Protein AF-A0AAW2BQ42-F1 (afdb_monomer)

pLDDT: mean 74.73, std 16.91, range [35.5, 98.12]

Mean predicted aligned error: 21.86 Å

Organism: NCBI:txid425828

Nearest PDB structures (foldseek):
  8a22-assembly1_AE  TM=7.516E-01  e=2.660E-02  Polytomella magna

InterPro domains:
  IPR039145 Large ribosomal subunit protein mL40, metazoa/plants [PTHR13359] (42-230)

Sequence (242 aa):
MRRVEDPNAQRDREQERQREILTMATLKRTPTESHQQLYHQIERYEDGERQSIRHAGRLRKGFERQDRLEQLCLNAPTPIRYLNPRERAREAQREKLGPISKERQRELDILKKQNSKKASKKDKEVFQEIIGTPGLDLISLGIVDADLVPKYELTAEDGKQLAKEYSRVLMRRHRARQAAESTLLRLKKEAIEALPEELRAAALVPDLTPFPANRFMATLTPPIEGYIDKVRLSLQIKTKFG

Radius of gyration: 39.27 Å; Cα contacts (8 Å, |Δi|>4): 25; chains: 1; bounding box: 89×61×122 Å

Foldseek 3Di:
DDDDPDPVVVVVVVVVVVVVVVVVVVVVPDDDPVVVVVVVVVVVVVVVVVVVVVVDDDDDDPPCPPVVVVVCVVLPDDDDDDDDVVRVVVLVVVVVVPDHDSVRVVVVVVVVVVVVVVVVVVVCPVPDDDPDDPQPDCCSVVNDPPVPPDDDDDPPVNVVVVVVVVVVVVVVVVVVVVVVVVVVVVVLVVVLVPDDPVVSVVVVDDDPDDDDPPDDDDDPDDDDPCPVVVVVVVVVVVVVPD

Solvent-accessible surface area (backbone atoms only — not comparable to full-atom values): 15106 Å² total; per-residue (Å²): 134,82,84,80,75,61,77,61,65,56,51,54,55,51,50,51,51,52,49,53,54,52,53,58,57,51,74,77,63,67,72,54,73,70,53,53,52,51,52,58,52,52,52,56,54,52,54,55,56,58,55,66,57,71,78,66,74,82,90,73,73,91,65,65,60,64,59,47,48,52,51,49,63,78,63,48,81,72,78,88,71,89,69,54,74,70,54,49,52,51,49,52,53,39,43,72,73,62,68,70,52,76,67,57,53,51,53,52,52,50,50,53,55,50,50,54,52,52,58,67,45,63,82,43,68,83,57,70,86,67,92,68,68,90,72,74,42,58,51,71,66,69,77,38,66,75,88,75,55,83,84,74,88,70,54,76,63,58,54,52,51,53,52,53,49,51,50,51,53,51,52,51,53,50,51,53,48,52,52,52,52,52,50,51,53,51,52,52,50,55,56,46,66,72,42,60,71,77,57,32,62,58,70,70,54,79,84,79,75,74,81,65,89,83,69,75,76,92,62,100,59,81,85,64,87,67,48,68,57,54,53,51,52,54,53,55,48,54,73,73,76,110

Secondary structure (DSSP, 8-state):
------HHHHHHHHHHHHHHHHHHHHHTS---HHHHHHHHHHHHHHHHHHHHHTTS-----TTTTHHHHHHHHHTSPPP-----HHHHHHHHHHHHTS---HHHHHHHHHHHHHHHHHHHHHTTTTS---SSSTT-STTTTTSS-GGGS------HHHHHHHHHHHHHHHHHHHHHHHHHHHHHHHHHHHHHHTS-HHHHHHHTSPP-PPPPTT-PPPPSSPPPTTHHHHHHHHHHHHHH--

Structure (mmCIF, N/CA/C/O backbone):
data_AF-A0AAW2BQ42-F1
#
_entry.id   AF-A0AAW2BQ42-F1
#
loop_
_atom_site.group_PDB
_atom_site.id
_atom_site.type_symbol
_atom_site.label_atom_id
_atom_site.label_alt_id
_atom_site.label_comp_id
_atom_site.label_asym_id
_atom_site.label_entity_id
_atom_site.label_seq_id
_atom_site.pdbx_PDB_ins_code
_atom_site.Cartn_x
_atom_site.Cartn_y
_atom_site.Cartn_z
_atom_site.occupancy
_atom_site.B_iso_or_equiv
_atom_site.auth_seq_id
_atom_site.auth_comp_id
_atom_site.auth_asym_id
_atom_site.auth_atom_id
_atom_site.pdbx_PDB_model_num
ATOM 1 N N . MET A 1 1 ? -9.854 -37.649 88.702 1.00 40.25 1 MET A N 1
ATOM 2 C CA . MET A 1 1 ? -9.441 -38.702 87.750 1.00 40.25 1 MET A CA 1
ATOM 3 C C . MET A 1 1 ? -9.938 -38.317 86.363 1.00 40.25 1 MET A C 1
ATOM 5 O O . MET A 1 1 ? -11.144 -38.208 86.190 1.00 40.25 1 MET A O 1
ATOM 9 N N . ARG A 1 2 ? -9.044 -38.000 85.416 1.00 47.69 2 ARG A N 1
ATOM 10 C CA . ARG A 1 2 ? -9.434 -37.693 84.027 1.00 47.69 2 ARG A CA 1
ATOM 11 C C . ARG A 1 2 ? -9.614 -39.023 83.292 1.00 47.69 2 ARG A C 1
ATOM 13 O O . ARG A 1 2 ? -8.696 -39.837 83.325 1.00 47.69 2 ARG A O 1
ATOM 20 N N . ARG A 1 3 ? -10.797 -39.263 82.711 1.00 53.38 3 ARG A N 1
ATOM 21 C CA . ARG A 1 3 ? -11.061 -40.452 81.886 1.00 53.38 3 ARG A CA 1
ATOM 22 C C . ARG A 1 3 ? -10.112 -40.411 80.691 1.00 53.38 3 ARG A C 1
ATOM 24 O O . ARG A 1 3 ? -10.164 -39.471 79.905 1.00 53.38 3 ARG A O 1
ATOM 31 N N . VAL A 1 4 ? -9.215 -41.386 80.620 1.00 58.94 4 VAL A N 1
ATOM 32 C CA . VAL A 1 4 ? -8.386 -41.636 79.442 1.00 58.94 4 VAL A CA 1
ATOM 33 C C . VAL A 1 4 ? -9.337 -42.214 78.400 1.00 58.94 4 VAL A C 1
ATOM 35 O O . VAL A 1 4 ? -9.907 -43.276 78.630 1.00 58.94 4 VAL A O 1
ATOM 38 N N . GLU A 1 5 ? -9.615 -41.468 77.333 1.00 63.00 5 GLU A N 1
ATOM 39 C CA . GLU A 1 5 ? -10.430 -41.980 76.231 1.00 63.00 5 GLU A CA 1
ATOM 40 C C . GLU A 1 5 ? -9.640 -43.036 75.455 1.00 63.00 5 GLU A C 1
ATOM 42 O O . GLU A 1 5 ? -8.453 -42.851 75.175 1.00 63.00 5 GLU A O 1
ATOM 47 N N . ASP A 1 6 ? -10.306 -44.143 75.124 1.00 67.00 6 ASP A N 1
ATOM 48 C CA . ASP A 1 6 ? -9.688 -45.271 74.440 1.00 67.00 6 ASP A CA 1
ATOM 49 C C . ASP A 1 6 ? -9.187 -44.859 73.042 1.00 67.00 6 ASP A C 1
ATOM 51 O O . ASP A 1 6 ? -9.975 -44.415 72.198 1.00 67.00 6 ASP A O 1
ATOM 55 N N . PRO A 1 7 ? -7.892 -45.055 72.733 1.00 62.38 7 PRO A N 1
ATOM 56 C CA . PRO A 1 7 ? -7.274 -44.600 71.483 1.00 62.38 7 PRO A CA 1
ATOM 57 C C . PRO A 1 7 ? -7.782 -45.338 70.234 1.00 62.38 7 PRO A C 1
ATOM 59 O O . PRO A 1 7 ? -7.474 -44.935 69.112 1.00 62.38 7 PRO A O 1
ATOM 62 N N . ASN A 1 8 ? -8.551 -46.417 70.406 1.00 68.31 8 ASN A N 1
ATOM 63 C CA . ASN A 1 8 ? -9.191 -47.140 69.307 1.00 68.31 8 ASN A CA 1
ATOM 64 C C . ASN A 1 8 ? -10.508 -46.475 68.874 1.00 68.31 8 ASN A C 1
ATOM 66 O O . ASN A 1 8 ? -10.759 -46.361 67.679 1.00 68.31 8 ASN A O 1
ATOM 70 N N . ALA A 1 9 ? -11.275 -45.901 69.808 1.00 68.44 9 ALA A N 1
ATOM 71 C CA . ALA A 1 9 ? -12.537 -45.225 69.496 1.00 68.44 9 ALA A CA 1
ATOM 72 C C . ALA A 1 9 ? -12.339 -43.943 68.665 1.00 68.44 9 ALA A C 1
ATOM 74 O O . ALA A 1 9 ? -13.222 -43.529 67.913 1.00 68.44 9 ALA A O 1
ATOM 75 N N . GLN A 1 10 ? -11.170 -43.307 68.784 1.00 66.44 10 GLN A N 1
ATOM 76 C CA . GLN A 1 10 ? -10.807 -42.148 67.965 1.00 66.44 10 GLN A CA 1
ATOM 77 C C . GLN A 1 10 ? -10.474 -42.550 66.520 1.00 66.44 10 GLN A C 1
ATOM 79 O O . GLN A 1 10 ? -10.894 -41.862 65.592 1.00 66.44 10 GLN A O 1
ATOM 84 N N . ARG A 1 11 ? -9.816 -43.701 66.315 1.00 67.19 11 ARG A N 1
ATOM 85 C CA . ARG A 1 11 ? -9.505 -44.216 64.971 1.00 67.19 11 ARG A CA 1
ATOM 86 C C . ARG A 1 11 ? -10.753 -44.659 64.223 1.00 67.19 11 ARG A C 1
ATOM 88 O O . ARG A 1 11 ? -10.855 -44.390 63.031 1.00 67.19 11 ARG A O 1
ATOM 95 N N . ASP A 1 12 ? -11.706 -45.276 64.912 1.00 74.31 12 ASP A N 1
ATOM 96 C CA . ASP A 1 12 ? -12.949 -45.735 64.283 1.00 74.31 12 ASP A CA 1
ATOM 97 C C . ASP A 1 12 ? -13.785 -44.546 63.777 1.00 74.31 12 ASP A C 1
ATOM 99 O O . ASP A 1 12 ? -14.246 -44.547 62.635 1.00 74.31 12 ASP A O 1
ATOM 103 N N . ARG A 1 13 ? -13.860 -43.458 64.558 1.00 74.19 13 ARG A N 1
ATOM 104 C CA . ARG A 1 13 ? -14.522 -42.204 64.147 1.00 74.19 13 ARG A CA 1
ATOM 105 C C . ARG A 1 13 ? -13.820 -41.516 62.977 1.00 74.19 13 ARG A C 1
ATOM 107 O O . ARG A 1 13 ? -14.474 -40.911 62.129 1.00 74.19 13 ARG A O 1
ATOM 114 N N . GLU A 1 14 ? -12.492 -41.574 62.925 1.00 74.69 14 GLU A N 1
ATOM 115 C CA . GLU A 1 14 ? -11.729 -41.043 61.793 1.00 74.69 14 GLU A CA 1
ATOM 116 C C . GLU A 1 14 ? -11.924 -41.886 60.529 1.00 74.69 14 GLU A C 1
ATOM 118 O O . GLU A 1 14 ? -12.078 -41.323 59.444 1.00 74.69 14 GLU A O 1
ATOM 123 N N . GLN A 1 15 ? -11.995 -43.213 60.656 1.00 74.88 15 GLN A N 1
ATOM 124 C CA . GLN A 1 15 ? -12.284 -44.105 59.532 1.00 74.88 15 GLN A CA 1
ATOM 125 C C . GLN A 1 15 ? -13.703 -43.909 58.989 1.00 74.88 15 GLN A C 1
ATOM 127 O O . GLN A 1 15 ? -13.891 -43.915 57.773 1.00 74.88 15 GLN A O 1
ATOM 132 N N . GLU A 1 16 ? -14.694 -43.681 59.852 1.00 77.69 16 GLU A N 1
ATOM 133 C CA . GLU A 1 16 ? -16.062 -43.356 59.430 1.00 77.69 16 GLU A CA 1
ATOM 134 C C . GLU A 1 16 ? -16.124 -42.024 58.675 1.00 77.69 16 GLU A C 1
ATOM 136 O O . GLU A 1 16 ? -16.669 -41.974 57.571 1.00 77.69 16 GLU A O 1
ATOM 141 N N . ARG A 1 17 ? -15.457 -40.975 59.178 1.00 76.25 17 ARG A N 1
ATOM 142 C CA . ARG A 1 17 ? -15.356 -39.684 58.472 1.00 76.25 17 ARG A CA 1
ATOM 143 C C . ARG A 1 17 ? -14.668 -39.819 57.117 1.00 76.25 17 ARG A C 1
ATOM 145 O O . ARG A 1 17 ? -15.098 -39.211 56.140 1.00 76.25 17 ARG A O 1
ATOM 152 N N . GLN A 1 18 ? -13.608 -40.622 57.031 1.00 72.12 18 GLN A N 1
ATOM 153 C CA . GLN A 1 18 ? -12.925 -40.874 55.762 1.00 72.12 18 GLN A CA 1
ATOM 154 C C . GLN A 1 18 ? -13.820 -41.628 54.773 1.00 72.12 18 GLN A C 1
ATOM 156 O O . GLN A 1 18 ? -13.817 -41.295 53.588 1.00 72.12 18 GLN A O 1
ATOM 161 N N . ARG A 1 19 ? -14.629 -42.587 55.243 1.00 74.38 19 ARG A N 1
ATOM 162 C CA . ARG A 1 19 ? -15.610 -43.302 54.410 1.00 74.38 19 ARG A CA 1
ATOM 163 C C . ARG A 1 19 ? -16.714 -42.375 53.902 1.00 74.38 19 ARG A C 1
ATOM 165 O O . ARG A 1 19 ? -17.036 -42.446 52.719 1.00 74.38 19 ARG A O 1
ATOM 172 N N . GLU A 1 20 ? -17.225 -41.470 54.735 1.00 73.62 20 GLU A N 1
ATOM 173 C CA . GLU A 1 20 ? -18.223 -40.463 54.335 1.00 73.62 20 GLU A CA 1
ATOM 174 C C . GLU A 1 20 ? -17.683 -39.457 53.307 1.00 73.62 20 GLU A C 1
ATOM 176 O O . GLU A 1 20 ? -18.368 -39.088 52.352 1.00 73.62 20 GLU A O 1
ATOM 181 N N . ILE A 1 21 ? -16.425 -39.033 53.450 1.00 71.38 21 ILE A N 1
ATOM 182 C CA . ILE A 1 21 ? -15.781 -38.141 52.476 1.00 71.38 21 ILE A CA 1
ATOM 183 C C . ILE A 1 21 ? -15.616 -38.850 51.122 1.00 71.38 21 ILE A C 1
ATOM 185 O O . ILE A 1 21 ? -15.813 -38.239 50.068 1.00 71.38 21 ILE A O 1
ATOM 189 N N . LEU A 1 22 ? -15.301 -40.148 51.131 1.00 68.94 22 LEU A N 1
ATOM 190 C CA . LEU A 1 22 ? -15.098 -40.949 49.921 1.00 68.94 22 LEU A CA 1
ATOM 191 C C . LEU A 1 22 ? -16.422 -41.264 49.198 1.00 68.94 22 LEU A C 1
ATOM 193 O O . LEU A 1 22 ? -16.476 -41.232 47.965 1.00 68.94 22 LEU A O 1
ATOM 197 N N . THR A 1 23 ? -17.517 -41.483 49.933 1.00 68.56 23 THR A N 1
ATOM 198 C CA . THR A 1 23 ? -18.864 -41.638 49.353 1.00 68.56 23 THR A CA 1
ATOM 199 C C . THR A 1 23 ? -19.400 -40.319 48.785 1.00 68.56 23 THR A C 1
ATOM 201 O O . THR A 1 23 ? -19.945 -40.293 47.681 1.00 68.56 23 THR A O 1
ATOM 204 N N . MET A 1 24 ? -19.149 -39.185 49.444 1.00 58.62 24 MET A N 1
ATOM 205 C CA . MET A 1 24 ? -19.508 -37.858 48.915 1.00 58.62 24 MET A CA 1
ATOM 206 C C . MET A 1 24 ? -18.690 -37.463 47.672 1.00 58.62 24 MET A C 1
ATOM 208 O O . MET A 1 24 ? -19.190 -36.758 46.791 1.00 58.62 24 MET A O 1
ATOM 212 N N . ALA A 1 25 ? -17.444 -37.933 47.557 1.00 57.00 25 ALA A N 1
ATOM 213 C CA . ALA A 1 25 ? -16.593 -37.699 46.388 1.00 57.00 25 ALA A CA 1
ATOM 214 C C . ALA A 1 25 ? -16.991 -38.542 45.161 1.00 57.00 25 ALA A C 1
ATOM 216 O O . ALA A 1 25 ? -16.753 -38.118 44.028 1.00 57.00 25 ALA A O 1
ATOM 217 N N . THR A 1 26 ? -17.607 -39.709 45.364 1.00 57.44 26 THR A N 1
ATOM 218 C CA . THR A 1 26 ? -18.060 -40.599 44.278 1.00 57.44 26 THR A CA 1
ATOM 219 C C . THR A 1 26 ? -19.428 -40.193 43.726 1.00 57.44 26 THR A C 1
ATOM 221 O O . THR A 1 26 ? -19.618 -40.227 42.510 1.00 57.44 26 THR A O 1
ATOM 224 N N . LEU A 1 27 ? -20.332 -39.670 44.565 1.00 54.56 27 LEU A N 1
ATOM 225 C CA . LEU A 1 27 ? -21.627 -39.117 44.130 1.00 54.56 27 LEU A CA 1
ATOM 226 C C . LEU A 1 27 ? -21.499 -37.859 43.247 1.00 54.56 27 LEU A C 1
ATOM 228 O O . LEU A 1 27 ? -22.380 -37.590 42.438 1.00 54.56 27 LEU A O 1
ATOM 232 N N . LYS A 1 28 ? -20.388 -37.113 43.341 1.00 53.72 28 LYS A N 1
ATOM 233 C CA . LYS A 1 28 ? -20.106 -35.933 42.494 1.00 53.72 28 LYS A CA 1
ATOM 234 C C . LYS A 1 28 ? -19.379 -36.253 41.178 1.00 53.72 28 LYS A C 1
ATOM 236 O O . LYS A 1 28 ? -19.069 -35.331 40.428 1.00 53.72 28 LYS A O 1
ATOM 241 N N . ARG A 1 29 ? -19.051 -37.524 40.911 1.00 51.47 29 ARG A N 1
ATOM 242 C CA . ARG A 1 29 ? -18.180 -37.934 39.789 1.00 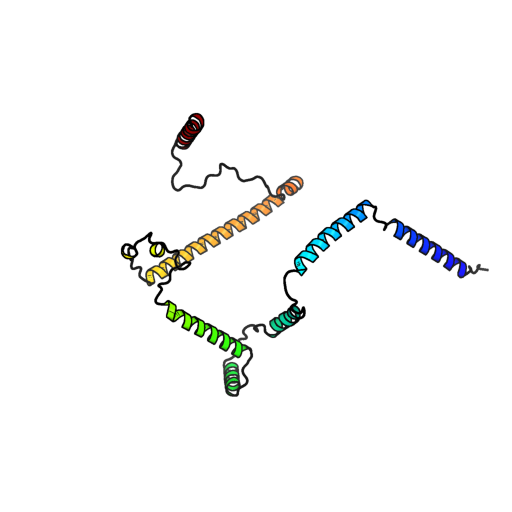51.47 29 ARG A CA 1
ATOM 243 C C . ARG A 1 29 ? -18.789 -38.965 38.843 1.00 51.47 29 ARG A C 1
ATOM 245 O O . ARG A 1 29 ? -18.079 -39.431 37.959 1.00 51.47 29 ARG A O 1
ATOM 252 N N . THR A 1 30 ? -20.061 -39.322 38.987 1.00 50.56 30 THR A N 1
ATOM 253 C CA . THR A 1 30 ? -20.727 -40.147 37.973 1.00 50.56 30 THR A CA 1
ATOM 254 C C . THR A 1 30 ? -21.281 -39.229 36.877 1.00 50.56 30 THR A C 1
ATOM 256 O O . THR A 1 30 ? -22.175 -38.426 37.142 1.00 50.56 30 THR A O 1
ATOM 259 N N . PRO A 1 31 ? -20.727 -39.256 35.651 1.00 53.84 31 PRO A N 1
ATOM 260 C CA . PRO A 1 31 ? -21.322 -38.529 34.541 1.00 53.84 31 PRO A CA 1
ATOM 261 C C . PRO A 1 31 ? -22.690 -39.146 34.243 1.00 53.84 31 PRO A C 1
ATOM 263 O O . PRO A 1 31 ? -22.802 -40.363 34.093 1.00 53.84 31 PRO A O 1
ATOM 266 N N . THR A 1 32 ? -23.720 -38.305 34.166 1.00 61.94 32 THR A N 1
ATOM 267 C CA . THR A 1 32 ? -25.046 -38.689 33.674 1.00 61.94 32 THR A CA 1
ATOM 268 C C . THR A 1 32 ? -24.921 -39.325 32.286 1.00 61.94 32 THR A C 1
ATOM 270 O O . THR A 1 32 ? -24.007 -39.001 31.525 1.00 61.94 32 THR A O 1
ATOM 273 N N . GLU A 1 33 ? -25.828 -40.239 31.938 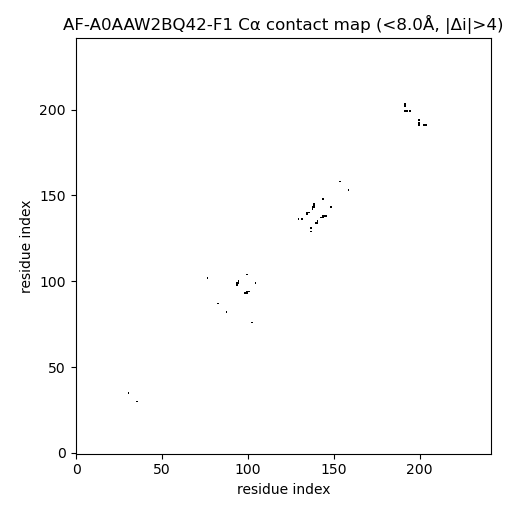1.00 53.72 33 GLU A N 1
ATOM 274 C CA . GLU A 1 33 ? -25.778 -41.027 30.691 1.00 53.72 33 GLU A CA 1
ATOM 275 C C . GLU A 1 33 ? -25.629 -40.154 29.426 1.00 53.72 33 GLU A C 1
ATOM 277 O O . GLU A 1 33 ? -24.984 -40.559 28.459 1.00 53.72 33 GLU A O 1
ATOM 282 N N . SER A 1 34 ? -26.115 -38.908 29.459 1.00 55.53 34 SER A N 1
ATOM 283 C CA . SER A 1 34 ? -25.940 -37.915 28.390 1.00 55.53 34 SER A CA 1
ATOM 284 C C . SER A 1 34 ? -24.492 -37.432 28.211 1.00 55.53 34 SER A C 1
ATOM 286 O O . SER A 1 34 ? -24.053 -37.202 27.084 1.00 55.53 34 SER A O 1
ATOM 288 N N . HIS A 1 35 ? -23.713 -37.323 29.291 1.00 54.41 35 HIS A N 1
ATOM 289 C CA . HIS A 1 35 ? -22.291 -36.982 29.224 1.00 54.41 35 HIS A CA 1
ATOM 290 C C . HIS A 1 35 ? -21.458 -38.143 28.678 1.00 54.41 35 HIS A C 1
ATOM 292 O O . HIS A 1 35 ? -20.553 -37.912 27.880 1.00 54.41 35 HIS A O 1
ATOM 298 N N . GLN A 1 36 ? -21.780 -39.388 29.043 1.00 59.31 36 GLN A N 1
ATOM 299 C CA . GLN A 1 36 ? -21.090 -40.569 28.505 1.00 59.31 36 GLN A CA 1
ATOM 300 C C . GLN A 1 36 ? -21.321 -40.723 26.994 1.00 59.31 36 GLN A C 1
ATOM 302 O O . GLN A 1 36 ? -20.391 -41.041 26.254 1.00 59.31 36 GLN A O 1
ATOM 307 N N . GLN A 1 37 ? -22.532 -40.413 26.518 1.00 60.38 37 GLN A N 1
ATOM 308 C CA . GLN A 1 37 ? -22.853 -40.408 25.088 1.00 60.38 37 GLN A CA 1
ATOM 309 C C . GLN A 1 37 ? -22.072 -39.334 24.315 1.00 60.38 37 GLN A C 1
ATOM 311 O O . GLN A 1 37 ? -21.571 -39.620 23.226 1.00 60.38 37 GLN A O 1
ATOM 316 N N . LEU A 1 38 ? -21.892 -38.138 24.890 1.00 54.75 38 LEU A N 1
ATOM 317 C CA . LEU A 1 38 ? -21.057 -37.088 24.296 1.00 54.75 38 LEU A CA 1
ATOM 318 C C . LEU A 1 38 ? -19.571 -37.475 24.257 1.00 54.75 38 LEU A C 1
ATOM 320 O O . LEU A 1 38 ? -18.931 -37.264 23.229 1.00 54.75 38 LEU A O 1
ATOM 324 N N . TYR A 1 39 ? -19.034 -38.105 25.308 1.00 56.97 39 TYR A N 1
ATOM 325 C CA . TYR A 1 39 ? -17.648 -38.599 25.309 1.00 56.97 39 TYR A CA 1
ATOM 326 C C . TYR A 1 39 ? -17.414 -39.664 24.229 1.00 56.97 39 TYR A C 1
ATOM 328 O O . TYR A 1 39 ? -16.464 -39.551 23.458 1.00 56.97 39 TYR A O 1
ATOM 336 N N . HIS A 1 40 ? -18.327 -40.625 24.074 1.00 57.78 40 HIS A N 1
ATOM 337 C CA . HIS A 1 40 ? -18.227 -41.631 23.011 1.00 57.78 40 HIS A CA 1
ATOM 338 C C . HIS A 1 40 ? -18.450 -41.072 21.601 1.00 57.78 40 HIS A C 1
ATOM 340 O O . HIS A 1 40 ? -18.021 -41.665 20.609 1.00 57.78 40 HIS A O 1
ATOM 346 N N . GLN A 1 41 ? -19.156 -39.950 21.467 1.00 57.06 41 GLN A N 1
ATOM 347 C CA . GLN A 1 41 ? -19.298 -39.278 20.182 1.00 57.06 41 GLN A CA 1
ATOM 348 C C . GLN A 1 41 ? -18.016 -38.519 19.822 1.00 57.06 41 GLN A C 1
ATOM 350 O O . GLN A 1 41 ? -17.574 -38.623 18.684 1.00 57.06 41 GLN A O 1
ATOM 355 N N . ILE A 1 42 ? -17.372 -37.862 20.791 1.00 56.41 42 ILE A N 1
ATOM 356 C CA . ILE A 1 42 ? -16.087 -37.167 20.612 1.00 56.41 42 ILE A CA 1
ATOM 357 C C . ILE A 1 42 ? -14.953 -38.155 20.284 1.00 56.41 42 ILE A C 1
ATOM 359 O O . ILE A 1 42 ? -14.213 -37.924 19.330 1.00 56.41 42 ILE A O 1
ATOM 363 N N . GLU A 1 43 ? -14.865 -39.295 20.977 1.00 55.88 43 GLU A N 1
ATOM 364 C CA . GLU A 1 43 ? -13.852 -40.330 20.689 1.00 55.88 43 GLU A CA 1
ATOM 365 C C . GLU A 1 43 ? -13.970 -40.891 19.263 1.00 55.88 43 GLU A C 1
ATOM 367 O O . GLU A 1 43 ? -12.968 -41.067 18.571 1.00 55.88 43 GLU A O 1
ATOM 372 N N . ARG A 1 44 ? -15.201 -41.093 18.770 1.00 54.28 44 ARG A N 1
ATOM 373 C CA . ARG A 1 44 ? -15.438 -41.583 17.402 1.00 54.28 44 ARG A CA 1
ATOM 374 C C . ARG A 1 44 ? -15.033 -40.581 16.317 1.00 54.28 44 ARG A C 1
ATOM 376 O O . ARG A 1 44 ? -14.629 -41.011 15.238 1.00 54.28 44 ARG A O 1
ATOM 383 N N . TYR A 1 45 ? -15.114 -39.276 16.587 1.00 50.94 45 TYR A N 1
ATOM 384 C CA . TYR A 1 45 ? -14.614 -38.248 15.667 1.00 50.94 45 TYR A CA 1
ATOM 385 C C . TYR A 1 45 ? -13.078 -38.167 15.683 1.00 50.94 45 TYR A C 1
ATOM 387 O O . TYR A 1 45 ? -12.470 -38.080 14.615 1.00 50.94 45 TYR A O 1
ATOM 395 N N . GLU A 1 46 ? -12.435 -38.288 16.850 1.00 51.00 46 GLU A N 1
ATOM 396 C CA . GLU A 1 46 ? -10.966 -38.269 16.939 1.00 51.00 46 GLU A CA 1
ATOM 397 C C . GLU A 1 46 ? -10.301 -39.504 16.312 1.00 51.00 46 GLU A C 1
ATOM 399 O O . GLU A 1 46 ? -9.246 -39.390 15.681 1.00 51.00 46 GLU A O 1
ATOM 404 N N . ASP A 1 47 ? -10.903 -40.689 16.433 1.00 49.66 47 ASP A N 1
ATOM 405 C CA . ASP A 1 47 ? -10.343 -41.908 15.840 1.00 49.66 47 ASP A CA 1
ATOM 406 C C . ASP A 1 47 ? -10.454 -41.931 14.306 1.00 49.66 47 ASP A C 1
ATOM 408 O O . ASP A 1 47 ? -9.561 -42.458 13.633 1.00 49.66 47 ASP A O 1
ATOM 412 N N . GLY A 1 48 ? -11.481 -41.289 13.738 1.00 48.06 48 GLY A N 1
ATOM 413 C CA . GLY A 1 48 ? -11.620 -41.093 12.291 1.00 48.06 48 GLY A CA 1
ATOM 414 C C . GLY A 1 48 ? -10.540 -40.176 11.704 1.00 48.06 48 GLY A C 1
ATOM 415 O O . GLY A 1 48 ? -9.967 -40.475 10.652 1.00 48.06 48 GLY A O 1
ATOM 416 N N . GLU A 1 49 ? -10.177 -39.104 12.415 1.00 43.69 49 GLU A N 1
ATOM 417 C CA . GLU A 1 49 ? -9.065 -38.224 12.027 1.00 43.69 49 GLU A CA 1
ATOM 418 C C . GLU A 1 49 ? -7.697 -38.899 12.218 1.00 43.69 49 GLU A C 1
ATOM 420 O O . GLU A 1 49 ? -6.799 -38.765 11.384 1.00 43.69 49 GLU A O 1
ATOM 425 N N . ARG A 1 50 ? -7.530 -39.711 13.269 1.00 43.47 50 ARG A N 1
ATOM 426 C CA . ARG A 1 50 ? -6.279 -40.449 13.513 1.00 43.47 50 ARG A CA 1
ATOM 427 C C . ARG A 1 50 ? -6.025 -41.565 12.503 1.00 43.47 50 ARG A C 1
ATOM 429 O O . ARG A 1 50 ? -4.865 -41.942 12.329 1.00 43.47 50 ARG A O 1
ATOM 436 N N . GLN A 1 51 ? -7.054 -42.123 11.866 1.00 46.31 51 GLN A N 1
ATOM 437 C CA . GLN A 1 51 ? -6.896 -43.161 10.841 1.00 46.31 51 GLN A CA 1
ATOM 438 C C . GLN A 1 51 ? -6.587 -42.578 9.453 1.00 46.31 51 GLN A C 1
ATOM 440 O O . GLN A 1 51 ? -5.780 -43.158 8.726 1.00 46.31 51 GLN A O 1
ATOM 445 N N . SER A 1 52 ? -7.114 -41.396 9.114 1.00 42.03 52 SER A N 1
ATOM 446 C CA . SER A 1 52 ? -6.818 -40.732 7.832 1.00 42.03 52 SER A CA 1
ATOM 447 C C . SER A 1 52 ? -5.369 -40.225 7.740 1.00 42.03 52 SER A C 1
ATOM 449 O O . SER A 1 52 ? -4.764 -40.262 6.669 1.00 42.03 52 SER A O 1
ATOM 451 N N . ILE A 1 53 ? -4.758 -39.857 8.873 1.00 44.56 53 ILE A N 1
ATOM 452 C CA . ILE A 1 53 ? -3.365 -39.379 8.939 1.00 44.56 53 ILE A CA 1
ATOM 453 C C . ILE A 1 53 ? -2.343 -40.529 8.812 1.00 44.56 53 ILE A C 1
ATOM 455 O O . ILE A 1 53 ? -1.231 -40.322 8.327 1.00 44.56 53 ILE A O 1
ATOM 459 N N . ARG A 1 54 ? -2.695 -41.770 9.185 1.00 41.66 54 ARG A N 1
ATOM 460 C CA . ARG A 1 54 ? -1.751 -42.912 9.180 1.00 41.66 54 ARG A CA 1
ATOM 461 C C . ARG A 1 54 ? -1.424 -43.461 7.788 1.00 41.66 54 ARG A C 1
ATOM 463 O O . ARG A 1 54 ? -0.437 -44.180 7.651 1.00 41.66 54 ARG A O 1
ATOM 470 N N . HIS A 1 55 ? -2.192 -43.108 6.758 1.00 37.28 55 HIS A N 1
ATOM 471 C CA . HIS A 1 55 ? -1.953 -43.574 5.386 1.00 37.28 55 HIS A CA 1
ATOM 472 C C . HIS A 1 55 ? -1.040 -42.661 4.551 1.00 37.28 55 HIS A C 1
ATOM 474 O O . HIS A 1 55 ? -0.698 -43.013 3.422 1.00 37.28 55 HIS A O 1
ATOM 480 N N . ALA A 1 56 ? -0.564 -41.541 5.105 1.00 41.22 56 ALA A N 1
ATOM 481 C CA . ALA A 1 56 ? 0.342 -40.624 4.421 1.00 41.22 56 ALA A CA 1
ATOM 482 C C . ALA A 1 56 ? 1.701 -40.531 5.134 1.00 41.22 56 ALA A C 1
ATOM 484 O O . ALA A 1 56 ? 1.910 -39.713 6.024 1.00 41.22 56 ALA A O 1
ATOM 485 N N . GLY A 1 57 ? 2.667 -41.331 4.675 1.00 35.50 57 GLY A N 1
ATOM 486 C CA . GLY A 1 57 ? 4.086 -41.027 4.872 1.00 35.50 57 GLY A CA 1
ATOM 487 C C . GLY A 1 57 ? 4.822 -41.890 5.896 1.00 35.50 57 GLY A C 1
ATOM 488 O O . GLY A 1 57 ? 4.856 -41.609 7.087 1.00 35.50 57 GLY A O 1
ATOM 489 N N . ARG A 1 58 ? 5.504 -42.908 5.364 1.00 38.59 58 ARG A N 1
ATOM 490 C CA . ARG A 1 58 ? 6.836 -43.406 5.759 1.00 38.59 58 ARG A CA 1
ATOM 491 C C . ARG A 1 58 ? 7.454 -42.702 6.987 1.00 38.59 58 ARG A C 1
ATOM 493 O O . ARG A 1 58 ? 7.865 -41.546 6.899 1.00 38.59 58 ARG A O 1
ATOM 500 N N . LEU A 1 59 ? 7.602 -43.446 8.086 1.00 40.06 59 LEU A N 1
ATOM 501 C CA . LEU A 1 59 ? 8.328 -43.045 9.293 1.00 40.06 59 LEU A CA 1
ATOM 502 C C . LEU A 1 59 ? 9.674 -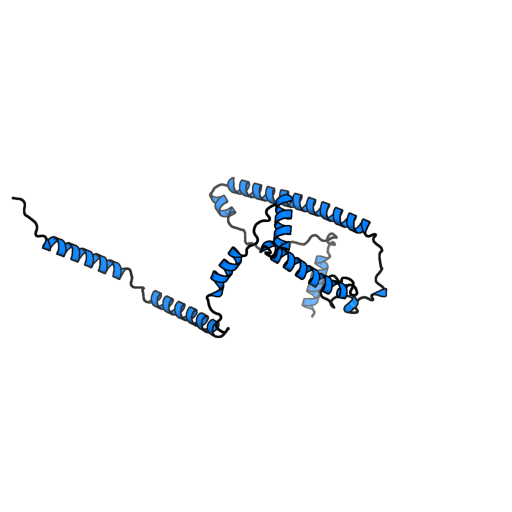42.371 8.951 1.00 40.06 59 LEU A C 1
ATOM 504 O O . LEU A 1 59 ? 10.600 -43.028 8.471 1.00 40.06 59 LEU A O 1
ATOM 508 N N . ARG A 1 60 ? 9.814 -41.079 9.271 1.00 45.19 60 ARG A N 1
ATOM 509 C CA . ARG A 1 60 ? 11.111 -40.465 9.590 1.00 45.19 60 ARG A CA 1
ATOM 510 C C . ARG A 1 60 ? 11.177 -40.254 11.100 1.00 45.19 60 ARG A C 1
ATOM 512 O O . ARG A 1 60 ? 10.221 -39.788 11.712 1.00 45.19 60 ARG A O 1
ATOM 519 N N . LYS A 1 61 ? 12.290 -40.691 11.687 1.00 45.56 61 LYS A N 1
ATOM 520 C CA . LYS A 1 61 ? 12.562 -40.756 13.127 1.00 45.56 61 LYS A CA 1
ATOM 521 C C . LYS A 1 61 ? 12.279 -39.418 13.826 1.00 45.56 61 LYS A C 1
ATOM 523 O O . LYS A 1 61 ? 12.813 -38.386 13.441 1.00 45.56 61 LYS A O 1
ATOM 528 N N . GLY A 1 62 ? 11.526 -39.462 14.923 1.00 41.66 62 GLY A N 1
ATOM 529 C CA . GLY A 1 62 ? 11.208 -38.321 15.795 1.00 41.66 62 GLY A CA 1
ATOM 530 C C . GLY A 1 62 ? 12.377 -37.739 16.608 1.00 41.66 62 GLY A C 1
ATOM 531 O O . GLY A 1 62 ? 12.121 -37.038 17.577 1.00 41.66 62 GLY A O 1
ATOM 532 N N . PHE A 1 63 ? 13.632 -37.996 16.224 1.00 40.97 63 PHE A N 1
ATOM 533 C CA . PHE A 1 63 ? 14.832 -37.376 16.814 1.00 40.97 63 PHE A CA 1
ATOM 534 C C . PHE A 1 63 ? 15.210 -36.038 16.136 1.00 40.97 63 PHE A C 1
ATOM 536 O O . PHE A 1 63 ? 16.005 -35.266 16.651 1.00 40.97 63 PHE A O 1
ATOM 543 N N . GLU A 1 64 ? 14.616 -35.698 14.986 1.00 57.28 64 GLU A N 1
ATOM 544 C CA . GLU A 1 64 ? 15.125 -34.628 14.109 1.00 57.28 64 GLU A CA 1
ATOM 545 C C . GLU A 1 64 ? 14.699 -33.186 14.468 1.00 57.28 64 GLU A C 1
ATOM 547 O O . GLU A 1 64 ? 15.073 -32.260 13.749 1.00 57.28 64 GLU A O 1
ATOM 552 N N . ARG A 1 65 ? 13.899 -32.937 15.519 1.00 57.03 65 ARG A N 1
ATOM 553 C CA . ARG A 1 65 ? 13.442 -31.563 15.852 1.00 57.03 65 ARG A CA 1
ATOM 554 C C . ARG A 1 65 ? 14.257 -30.887 16.954 1.00 57.03 65 ARG A C 1
ATOM 556 O O . ARG A 1 65 ? 14.649 -29.740 16.753 1.00 57.03 65 ARG A O 1
ATOM 563 N N . GLN A 1 66 ? 14.513 -31.569 18.072 1.00 57.69 66 GLN A N 1
ATOM 564 C CA . GLN A 1 66 ? 15.335 -31.026 19.165 1.00 57.69 66 GLN A CA 1
ATOM 565 C C . GLN A 1 66 ? 16.804 -30.951 18.749 1.00 57.69 66 GLN A C 1
ATOM 567 O O . GLN A 1 66 ? 17.337 -29.848 18.706 1.00 57.69 66 GLN A O 1
ATOM 572 N N . ASP A 1 67 ? 17.386 -32.046 18.250 1.00 70.62 67 ASP A N 1
ATOM 573 C CA . ASP A 1 67 ? 18.767 -32.073 17.743 1.00 70.62 67 ASP A CA 1
ATOM 574 C C . ASP A 1 67 ? 19.012 -31.023 16.648 1.00 70.62 67 ASP A C 1
ATOM 576 O O . ASP A 1 67 ? 20.070 -30.401 16.576 1.00 70.62 67 ASP A O 1
ATOM 580 N N . ARG A 1 68 ? 18.018 -30.779 15.785 1.00 75.12 68 ARG A N 1
ATOM 581 C CA . ARG A 1 68 ? 18.107 -29.764 14.729 1.00 75.12 68 ARG A CA 1
ATOM 582 C C . ARG A 1 68 ? 18.025 -28.350 15.283 1.00 75.12 68 ARG A C 1
ATOM 584 O O . ARG A 1 68 ? 18.749 -27.485 14.801 1.00 75.12 68 ARG A O 1
ATOM 591 N N . LEU A 1 69 ? 17.151 -28.096 16.255 1.00 78.44 69 LEU A N 1
ATOM 592 C CA . LEU A 1 69 ? 17.068 -26.795 16.915 1.00 78.44 69 LEU A CA 1
ATOM 593 C C . LEU A 1 69 ? 18.360 -26.509 17.686 1.00 78.44 69 LEU A C 1
ATOM 595 O O . LEU A 1 69 ? 18.929 -25.435 17.534 1.00 78.44 69 LEU A O 1
ATOM 599 N N . GLU A 1 70 ? 18.877 -27.494 18.413 1.00 79.00 70 GLU A N 1
ATOM 600 C CA . GLU A 1 70 ? 20.156 -27.424 19.118 1.00 79.00 70 GLU A CA 1
ATOM 601 C C . GLU A 1 70 ? 21.313 -27.167 18.151 1.00 79.00 70 GLU A C 1
ATOM 603 O O . GLU A 1 70 ? 22.111 -26.257 18.367 1.00 79.00 70 GLU A O 1
ATOM 608 N N . GLN A 1 71 ? 21.368 -27.876 17.022 1.00 80.44 71 GLN A N 1
ATOM 609 C CA . GLN A 1 71 ? 22.358 -27.621 15.975 1.00 80.44 71 GLN A CA 1
ATOM 610 C C . GLN A 1 71 ? 22.213 -26.231 15.349 1.00 80.44 71 GLN A C 1
ATOM 612 O O . GLN A 1 71 ? 23.227 -25.618 15.018 1.00 80.44 71 GLN A O 1
ATOM 617 N N . LEU A 1 72 ? 20.994 -25.717 15.173 1.00 77.88 72 LEU A N 1
ATOM 618 C CA . LEU A 1 72 ? 20.753 -24.360 14.673 1.00 77.88 72 LEU A CA 1
ATOM 619 C C . LEU A 1 72 ? 21.176 -23.300 15.694 1.00 77.88 72 LEU A C 1
ATOM 621 O O . LEU A 1 72 ? 21.748 -22.291 15.296 1.00 77.88 72 LEU A O 1
ATOM 625 N N . CYS A 1 73 ? 20.957 -23.538 16.987 1.00 76.00 73 CYS A N 1
ATOM 626 C CA . CYS A 1 73 ? 21.397 -22.664 18.071 1.00 76.00 73 CYS A CA 1
ATOM 627 C C . CYS A 1 73 ? 22.928 -22.669 18.213 1.00 76.00 73 CYS A C 1
ATOM 629 O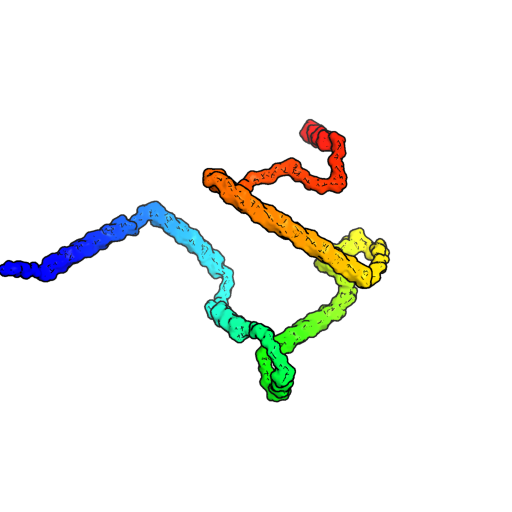 O . CYS A 1 73 ? 23.544 -21.607 18.267 1.00 76.00 73 CYS A O 1
ATOM 631 N N . LEU A 1 74 ? 23.563 -23.846 18.190 1.00 78.62 74 LEU A N 1
ATOM 632 C CA . LEU A 1 74 ? 25.022 -24.004 18.275 1.00 78.62 74 LEU A CA 1
ATOM 633 C C . LEU A 1 74 ? 25.750 -23.490 17.026 1.00 78.62 74 LEU A C 1
ATOM 635 O O . LEU A 1 74 ? 26.903 -23.061 17.103 1.00 78.62 74 LEU A O 1
ATOM 639 N N . ASN A 1 75 ? 25.089 -23.536 15.867 1.00 76.50 75 ASN A N 1
ATOM 640 C CA . ASN A 1 75 ? 25.604 -23.010 14.607 1.00 76.50 75 ASN A CA 1
ATOM 641 C C . ASN A 1 75 ? 24.955 -21.677 14.210 1.00 76.50 75 ASN A C 1
ATOM 643 O O . ASN A 1 75 ? 25.103 -21.261 13.059 1.00 76.50 75 ASN A O 1
ATOM 647 N N . ALA A 1 76 ? 24.294 -20.969 15.124 1.00 77.38 76 ALA A N 1
ATOM 648 C CA . ALA A 1 76 ? 23.782 -19.640 14.826 1.00 77.38 76 ALA A CA 1
ATOM 649 C C . ALA A 1 76 ? 24.953 -18.706 14.451 1.00 77.38 76 ALA A C 1
ATOM 651 O O . ALA A 1 76 ? 26.084 -18.889 14.920 1.00 77.38 76 ALA A O 1
ATOM 652 N N . PRO A 1 77 ? 24.761 -17.745 13.536 1.00 73.19 77 PRO A N 1
ATOM 653 C CA . PRO A 1 77 ? 25.720 -16.665 13.361 1.00 73.19 77 PRO A CA 1
ATOM 654 C C . PRO A 1 77 ? 25.826 -15.886 14.668 1.00 73.19 77 PRO A C 1
ATOM 656 O O . PRO A 1 77 ? 24.840 -15.365 15.182 1.00 73.19 77 PRO A O 1
ATOM 659 N N . THR A 1 78 ? 27.036 -15.835 15.206 1.00 68.56 78 THR A N 1
ATOM 660 C CA . THR A 1 78 ? 27.418 -14.874 16.233 1.00 68.56 78 THR A CA 1
ATOM 661 C C . THR A 1 78 ? 27.189 -13.465 15.678 1.00 68.56 78 THR A C 1
ATOM 663 O O . THR A 1 78 ? 27.436 -13.219 14.491 1.00 68.56 78 THR A O 1
ATOM 666 N N . PRO A 1 79 ? 26.674 -12.528 16.492 1.00 69.81 79 PRO A N 1
ATOM 667 C CA . PRO A 1 79 ? 26.568 -11.138 16.072 1.00 69.81 79 PRO A CA 1
ATOM 668 C C . PRO A 1 79 ? 27.959 -10.645 15.668 1.00 69.81 79 PRO A C 1
ATOM 670 O O . PRO A 1 79 ? 28.931 -10.911 16.374 1.00 69.81 79 PRO A O 1
ATOM 673 N N . ILE A 1 80 ? 28.048 -9.969 14.517 1.00 64.00 80 ILE A N 1
ATOM 674 C CA . ILE A 1 80 ? 29.314 -9.531 13.916 1.00 64.00 80 ILE A CA 1
ATOM 675 C C . ILE A 1 80 ? 30.080 -8.694 14.944 1.00 64.00 80 ILE A C 1
ATOM 677 O O . ILE A 1 80 ? 29.749 -7.533 15.194 1.00 64.00 80 ILE A O 1
ATOM 681 N N . ARG A 1 81 ? 31.103 -9.295 15.557 1.00 66.94 81 ARG A N 1
ATOM 682 C CA . ARG A 1 81 ? 31.993 -8.598 16.480 1.00 66.94 81 ARG A CA 1
ATOM 683 C C . ARG A 1 81 ? 33.000 -7.822 15.647 1.00 66.94 81 ARG A C 1
ATOM 685 O O . ARG A 1 81 ? 33.694 -8.391 14.808 1.00 66.94 81 ARG A O 1
ATOM 692 N N . TYR A 1 82 ? 33.102 -6.519 15.881 1.00 77.44 82 TYR A N 1
ATOM 693 C CA . TYR A 1 82 ? 34.153 -5.719 15.265 1.00 77.44 82 TYR A CA 1
ATOM 694 C C . TYR A 1 82 ? 35.527 -6.192 15.772 1.00 77.44 82 TYR A C 1
ATOM 696 O O . TYR A 1 82 ? 35.826 -6.072 16.959 1.00 77.44 82 TYR A O 1
ATOM 704 N N . LEU A 1 83 ? 36.343 -6.742 14.869 1.00 78.94 83 LEU A N 1
ATOM 705 C CA . LEU A 1 83 ? 37.734 -7.124 15.124 1.00 78.94 83 LEU A CA 1
ATOM 706 C C . LEU A 1 83 ? 38.665 -5.953 14.804 1.00 78.94 83 LEU A C 1
ATOM 708 O O . LEU A 1 83 ? 38.620 -5.384 13.705 1.00 78.94 83 LEU A O 1
ATOM 712 N N . ASN A 1 84 ? 39.552 -5.637 15.744 1.00 87.88 84 ASN A N 1
ATOM 713 C CA . ASN A 1 84 ? 40.586 -4.617 15.568 1.00 87.88 84 ASN A CA 1
ATOM 714 C C . ASN A 1 84 ? 41.589 -5.066 14.472 1.00 87.88 84 ASN A C 1
ATOM 716 O O . ASN A 1 84 ? 41.817 -6.273 14.334 1.00 87.88 84 ASN A O 1
ATOM 720 N N . PRO A 1 85 ? 42.266 -4.176 13.710 1.00 89.50 85 PRO A N 1
ATOM 721 C CA . PRO A 1 85 ? 43.166 -4.596 12.629 1.00 89.50 85 PRO A CA 1
ATOM 722 C C . PRO A 1 85 ? 44.287 -5.556 13.058 1.00 89.50 85 PRO A C 1
ATOM 724 O O . PRO A 1 85 ? 44.670 -6.435 12.290 1.00 89.50 85 PRO A O 1
ATOM 727 N N . ARG A 1 86 ? 44.765 -5.455 14.307 1.00 87.19 86 ARG A N 1
ATOM 728 C CA . ARG A 1 86 ? 45.718 -6.412 14.901 1.00 87.19 86 ARG A CA 1
ATOM 729 C C . ARG A 1 86 ? 45.144 -7.825 15.043 1.00 87.19 86 ARG A C 1
ATOM 731 O O . ARG A 1 86 ? 45.850 -8.797 14.792 1.00 87.19 86 ARG A O 1
ATOM 738 N N . GLU A 1 87 ? 43.883 -7.944 15.446 1.00 82.69 87 GLU A N 1
ATOM 739 C CA . GLU A 1 87 ? 43.201 -9.235 15.599 1.00 82.69 87 GLU A CA 1
ATOM 740 C C . GLU A 1 87 ? 42.901 -9.847 14.231 1.00 82.69 87 GLU A C 1
ATOM 742 O O . GLU A 1 87 ? 43.158 -11.028 14.024 1.00 82.69 87 GLU A O 1
ATOM 747 N N . ARG A 1 88 ? 42.493 -9.020 13.261 1.00 82.44 88 ARG A N 1
ATOM 748 C CA . ARG A 1 88 ? 42.290 -9.435 11.866 1.00 82.44 88 ARG A CA 1
ATOM 749 C C . ARG A 1 88 ? 43.573 -9.984 11.231 1.00 82.44 88 ARG A C 1
ATOM 751 O O . ARG A 1 88 ? 43.534 -10.987 10.528 1.00 82.44 88 ARG A O 1
ATOM 758 N N . ALA A 1 89 ? 44.722 -9.364 11.504 1.00 85.25 89 ALA A N 1
ATOM 759 C CA . ALA A 1 89 ? 46.018 -9.858 11.036 1.00 85.25 89 ALA A CA 1
ATOM 760 C C . ALA A 1 89 ? 46.410 -11.192 11.700 1.00 85.25 89 ALA A C 1
ATOM 762 O O . ALA A 1 89 ? 46.949 -12.077 11.038 1.00 85.25 89 ALA A O 1
ATOM 763 N N . ARG A 1 90 ? 46.104 -11.361 12.992 1.00 83.19 90 ARG A N 1
ATOM 764 C CA . ARG A 1 90 ? 46.334 -12.613 13.727 1.00 83.19 90 ARG A CA 1
ATOM 765 C C . ARG A 1 90 ? 45.437 -13.741 13.213 1.00 83.19 90 ARG A C 1
ATOM 767 O O . ARG A 1 90 ? 45.909 -14.863 13.060 1.00 83.19 90 ARG A O 1
ATOM 774 N N . GLU A 1 91 ? 44.178 -13.446 12.899 1.00 79.81 91 GLU A N 1
ATOM 775 C CA . GLU A 1 91 ? 43.271 -14.398 12.251 1.00 79.81 91 GLU A CA 1
ATOM 776 C C . GLU A 1 91 ? 43.733 -14.754 10.838 1.00 79.81 91 GLU A C 1
ATOM 778 O O . GLU A 1 91 ? 43.758 -15.931 10.506 1.00 79.81 91 GLU A O 1
ATOM 783 N N . ALA A 1 92 ? 44.219 -13.794 10.047 1.00 83.44 92 ALA A N 1
ATOM 784 C CA . ALA A 1 92 ? 44.787 -14.075 8.727 1.00 83.44 92 ALA A CA 1
ATOM 785 C C . ALA A 1 92 ? 46.048 -14.961 8.797 1.00 83.44 92 ALA A C 1
ATOM 787 O O . ALA A 1 92 ? 46.231 -15.858 7.975 1.00 83.44 92 ALA A O 1
ATOM 788 N N . GLN A 1 93 ? 46.914 -14.754 9.795 1.00 82.38 93 GLN A N 1
ATOM 789 C CA . GLN A 1 93 ? 48.061 -15.635 10.053 1.00 82.38 93 GLN A CA 1
ATOM 790 C C . GLN A 1 93 ? 47.613 -17.029 10.503 1.00 82.38 93 GLN A C 1
ATOM 792 O O . GLN A 1 93 ? 48.181 -18.028 10.068 1.00 82.38 93 GLN A O 1
ATOM 797 N N . ARG A 1 94 ? 46.570 -17.107 11.333 1.00 79.75 94 ARG A N 1
ATOM 798 C CA . ARG A 1 94 ? 45.964 -18.369 11.763 1.00 79.75 94 ARG A CA 1
ATOM 799 C C . ARG A 1 94 ? 45.340 -19.126 10.588 1.00 79.75 94 ARG A C 1
ATOM 801 O O . ARG A 1 94 ? 45.573 -20.320 10.464 1.00 79.75 94 ARG A O 1
ATOM 808 N N . GLU A 1 95 ? 44.631 -18.439 9.697 1.00 78.62 95 GLU A N 1
ATOM 809 C CA . GLU A 1 95 ? 44.090 -19.007 8.456 1.00 78.62 95 GLU A CA 1
ATOM 810 C C . GLU A 1 95 ? 45.208 -19.515 7.541 1.00 78.62 95 GLU A C 1
ATOM 812 O O . GLU A 1 95 ? 45.100 -20.606 6.985 1.00 78.62 95 GLU A O 1
ATOM 817 N N . LYS A 1 96 ? 46.319 -18.774 7.446 1.00 83.50 96 LYS A N 1
ATOM 818 C CA . LYS A 1 96 ? 47.512 -19.194 6.697 1.00 83.50 96 LYS A CA 1
ATOM 819 C C . LYS A 1 96 ? 48.151 -20.470 7.265 1.00 83.50 96 LYS A C 1
ATOM 821 O O . LYS A 1 96 ? 48.726 -21.241 6.506 1.00 83.50 96 LYS A O 1
ATOM 826 N N . LEU A 1 97 ? 48.042 -20.697 8.576 1.00 79.94 97 LEU A N 1
ATOM 827 C CA . LEU A 1 97 ? 48.539 -21.894 9.264 1.00 79.94 97 LEU A CA 1
ATOM 828 C C . LEU A 1 97 ? 47.552 -23.079 9.228 1.00 79.94 97 LEU A C 1
ATOM 830 O O . LEU A 1 97 ? 47.869 -24.141 9.759 1.00 79.94 97 LEU A O 1
ATOM 834 N N . GLY A 1 98 ? 46.367 -22.924 8.620 1.00 71.81 98 GLY A N 1
ATOM 835 C CA . GLY A 1 98 ? 45.413 -24.014 8.376 1.00 71.81 98 GLY A CA 1
ATOM 836 C C . GLY A 1 98 ? 44.125 -24.049 9.221 1.00 71.81 98 GLY A C 1
ATOM 837 O O . GLY A 1 98 ? 43.101 -24.469 8.678 1.00 71.81 98 GLY A O 1
ATOM 838 N N . PRO A 1 99 ? 44.072 -23.625 10.502 1.00 77.31 99 PRO A N 1
ATOM 839 C CA . PRO A 1 99 ? 42.813 -23.629 11.248 1.00 77.31 99 PRO A CA 1
ATOM 840 C C . PRO A 1 99 ? 41.896 -22.468 10.832 1.00 77.31 99 PRO A C 1
ATOM 842 O O . PRO A 1 99 ? 42.068 -21.325 11.257 1.00 77.31 99 PRO A O 1
ATOM 845 N N . ILE A 1 100 ? 40.874 -22.786 10.035 1.00 79.25 100 ILE A N 1
ATOM 846 C CA . ILE A 1 100 ? 39.835 -21.847 9.585 1.00 79.25 100 ILE A CA 1
ATOM 847 C C . ILE A 1 100 ? 38.744 -21.715 10.664 1.00 79.25 100 ILE A C 1
ATOM 849 O O . ILE A 1 100 ? 38.306 -22.711 11.243 1.00 79.25 100 ILE A O 1
ATOM 853 N N . SER A 1 101 ? 38.278 -20.493 10.941 1.00 77.94 101 SER A N 1
ATOM 854 C CA . SER A 1 101 ? 37.149 -20.258 11.853 1.00 77.94 101 SER A CA 1
ATOM 855 C C . SER A 1 101 ? 35.807 -20.673 11.224 1.00 77.94 101 SER A C 1
ATOM 857 O O . SER A 1 101 ? 35.632 -20.645 10.005 1.00 77.94 101 SER A O 1
ATOM 859 N N . LYS A 1 102 ? 34.812 -21.030 12.052 1.00 78.25 102 LYS A N 1
ATOM 860 C CA . LYS A 1 102 ? 33.451 -21.350 11.570 1.00 78.25 102 LYS A CA 1
ATOM 861 C C . LYS A 1 102 ? 32.806 -20.171 10.825 1.00 78.25 102 LYS A C 1
ATOM 863 O O . LYS A 1 102 ? 32.046 -20.381 9.885 1.00 78.25 102 LYS A O 1
ATOM 868 N N . GLU A 1 103 ? 33.112 -18.939 11.230 1.00 74.38 103 GLU A N 1
ATOM 869 C CA . GLU A 1 103 ? 32.636 -17.713 10.578 1.00 74.38 103 GLU A CA 1
ATOM 870 C C . GLU A 1 103 ? 33.242 -17.562 9.177 1.00 74.38 103 GLU A C 1
ATOM 872 O O . GLU A 1 103 ? 32.509 -17.376 8.207 1.00 74.38 103 GLU A O 1
ATOM 877 N N . ARG A 1 104 ? 34.555 -17.781 9.037 1.00 78.00 104 ARG A N 1
ATOM 878 C CA . ARG A 1 104 ? 35.241 -17.724 7.743 1.00 78.00 104 ARG A CA 1
ATOM 879 C C . ARG A 1 104 ? 34.755 -18.791 6.763 1.00 78.00 104 ARG A C 1
ATOM 881 O O . ARG A 1 104 ? 34.611 -18.517 5.574 1.00 78.00 104 ARG A O 1
ATOM 888 N N . GLN A 1 105 ? 34.451 -19.997 7.247 1.00 80.19 105 GLN A N 1
ATOM 889 C CA . GLN A 1 105 ? 33.837 -21.044 6.418 1.00 80.19 105 GLN A CA 1
ATOM 890 C C . GLN A 1 105 ? 32.488 -20.587 5.844 1.00 80.19 105 GLN A C 1
ATOM 892 O O . GLN A 1 105 ? 32.240 -20.758 4.651 1.00 80.19 105 GLN A O 1
ATOM 897 N N . ARG A 1 106 ? 31.651 -19.920 6.651 1.00 77.69 106 ARG A N 1
ATOM 898 C CA . ARG A 1 106 ? 30.365 -19.367 6.192 1.00 77.69 106 ARG A CA 1
ATOM 899 C C . ARG A 1 106 ? 30.551 -18.256 5.167 1.00 77.69 106 ARG A C 1
ATOM 901 O O . ARG A 1 106 ? 29.824 -18.231 4.178 1.00 77.69 106 ARG A O 1
ATOM 908 N N . GLU A 1 107 ? 31.520 -17.365 5.367 1.00 78.75 107 GLU A N 1
ATOM 909 C CA . GLU A 1 107 ? 31.848 -16.325 4.384 1.00 78.75 107 GLU A CA 1
ATOM 910 C C . GLU A 1 107 ? 32.267 -16.930 3.040 1.00 78.75 107 GLU A C 1
ATOM 912 O O . GLU A 1 107 ? 31.762 -16.524 1.993 1.00 78.75 107 GLU A O 1
ATOM 917 N N . LEU A 1 108 ? 33.140 -17.942 3.061 1.00 81.44 108 LEU A N 1
ATOM 918 C CA . LEU A 1 108 ? 33.573 -18.646 1.856 1.00 81.44 108 LEU A CA 1
ATOM 919 C C . LEU A 1 108 ? 32.407 -19.362 1.162 1.00 81.44 108 LEU A C 1
ATOM 921 O O . LEU A 1 108 ? 32.308 -19.312 -0.064 1.00 81.44 108 LEU A O 1
ATOM 925 N N . ASP A 1 109 ? 31.491 -19.973 1.913 1.00 82.25 109 ASP A N 1
ATOM 926 C CA . ASP A 1 109 ? 30.295 -20.614 1.358 1.00 82.25 109 ASP A CA 1
ATOM 927 C C . ASP A 1 109 ? 29.314 -19.603 0.750 1.00 82.25 109 ASP A C 1
ATOM 929 O O . ASP A 1 109 ? 28.726 -19.862 -0.305 1.00 82.25 109 ASP A O 1
ATOM 933 N N . ILE A 1 110 ? 29.153 -18.428 1.368 1.00 81.50 110 ILE A N 1
ATOM 934 C CA . ILE A 1 110 ? 28.355 -17.325 0.818 1.00 81.50 110 ILE A CA 1
ATOM 935 C C . ILE A 1 110 ? 28.993 -16.811 -0.477 1.00 81.50 110 ILE A C 1
ATOM 937 O O . ILE A 1 110 ? 28.290 -16.662 -1.476 1.00 81.50 110 ILE A O 1
ATOM 941 N N . LEU A 1 111 ? 30.312 -16.603 -0.501 1.00 79.44 111 LEU A N 1
ATOM 942 C CA . LEU A 1 111 ? 31.041 -16.155 -1.691 1.00 79.44 111 LEU A CA 1
ATOM 943 C C . LEU A 1 111 ? 30.964 -17.182 -2.832 1.00 79.44 111 LEU A C 1
ATOM 945 O O . LEU A 1 111 ? 30.693 -16.811 -3.974 1.00 79.44 111 LEU A O 1
ATOM 949 N N . LYS A 1 112 ? 31.094 -18.483 -2.540 1.00 83.81 112 LYS A N 1
ATOM 950 C CA . LYS A 1 112 ? 30.898 -19.565 -3.525 1.00 83.81 112 LYS A CA 1
ATOM 951 C C . LYS A 1 112 ? 29.468 -19.589 -4.082 1.00 83.81 112 LYS A C 1
ATOM 953 O O . LYS A 1 112 ? 29.271 -19.722 -5.293 1.00 83.81 112 LYS A O 1
ATOM 958 N N . LYS A 1 113 ? 28.455 -19.398 -3.227 1.00 78.94 113 LYS A N 1
ATOM 959 C CA . LYS A 1 113 ? 27.041 -19.284 -3.641 1.00 78.94 113 LYS A CA 1
ATOM 960 C C . LYS A 1 113 ? 26.768 -18.020 -4.463 1.00 78.94 113 LYS A C 1
ATOM 962 O O . LYS A 1 113 ? 25.954 -18.048 -5.380 1.00 78.94 113 LYS A O 1
ATOM 967 N N . GLN A 1 114 ? 27.431 -16.906 -4.165 1.00 72.81 114 GLN A N 1
ATOM 968 C CA . GLN A 1 114 ? 27.309 -15.677 -4.952 1.00 72.81 114 GLN A CA 1
ATOM 969 C C . GLN A 1 114 ? 27.991 -15.804 -6.319 1.00 72.81 114 GLN A C 1
ATOM 971 O O . GLN A 1 114 ? 27.433 -15.355 -7.316 1.00 72.81 114 GLN A O 1
ATOM 976 N N . ASN A 1 115 ? 29.153 -16.454 -6.391 1.00 67.19 115 ASN A N 1
ATOM 977 C CA . ASN A 1 115 ? 29.878 -16.656 -7.647 1.00 67.19 115 ASN A CA 1
ATOM 978 C C . ASN A 1 115 ? 29.154 -17.625 -8.591 1.00 67.19 115 ASN A C 1
ATOM 980 O O . ASN A 1 115 ? 29.058 -17.344 -9.781 1.00 67.19 115 ASN A O 1
ATOM 984 N N . SER A 1 116 ? 28.559 -18.701 -8.070 1.00 64.19 116 SER A N 1
ATOM 985 C CA . SER A 1 116 ? 27.696 -19.595 -8.865 1.00 64.19 116 SER A CA 1
ATOM 986 C C . SER A 1 116 ? 26.441 -18.885 -9.384 1.00 64.19 116 SER A C 1
ATOM 988 O O . SER A 1 116 ? 26.095 -19.021 -10.556 1.00 64.19 116 SER A O 1
ATOM 990 N N . LYS A 1 117 ? 25.809 -18.032 -8.565 1.00 60.34 117 LYS A N 1
ATOM 991 C CA . LYS A 1 117 ? 24.702 -17.173 -9.018 1.00 60.34 117 LYS A CA 1
ATOM 992 C C . LYS A 1 117 ? 25.133 -16.170 -10.093 1.00 60.34 117 LYS A C 1
ATOM 994 O O . LYS A 1 117 ? 24.384 -15.957 -11.041 1.00 60.34 117 LYS A O 1
ATOM 999 N N . LYS A 1 118 ? 26.327 -15.576 -9.986 1.00 58.78 118 LYS A N 1
ATOM 1000 C CA . LYS A 1 118 ? 26.886 -14.679 -11.015 1.00 58.78 118 LYS A CA 1
ATOM 1001 C C . LYS A 1 118 ? 27.204 -15.417 -12.319 1.00 58.78 118 LYS A C 1
ATOM 1003 O O . LYS A 1 118 ? 26.925 -14.871 -13.379 1.00 58.78 118 LYS A O 1
ATOM 1008 N N . ALA A 1 119 ? 27.714 -16.648 -12.253 1.00 55.69 119 ALA A N 1
ATOM 1009 C CA . ALA A 1 119 ? 27.926 -17.488 -13.435 1.00 55.69 119 ALA A CA 1
ATOM 1010 C C . ALA A 1 119 ? 26.598 -17.776 -14.158 1.00 55.69 119 ALA A C 1
ATOM 1012 O O . ALA A 1 119 ? 26.499 -17.530 -15.350 1.00 55.69 119 ALA A O 1
ATOM 1013 N N . SER A 1 120 ? 25.535 -18.121 -13.418 1.00 53.50 120 SER A N 1
ATOM 1014 C CA . SER A 1 120 ? 24.184 -18.306 -13.985 1.00 53.50 120 SER A CA 1
ATOM 1015 C C . SER A 1 120 ? 23.514 -17.025 -14.509 1.00 53.50 120 SER A C 1
ATOM 1017 O O . SER A 1 120 ? 22.433 -17.086 -15.092 1.00 53.50 120 SER A O 1
ATOM 1019 N N . LYS A 1 121 ? 24.107 -15.853 -14.241 1.00 49.25 121 LYS A N 1
ATOM 1020 C CA . LYS A 1 121 ? 23.590 -14.549 -14.670 1.00 49.25 121 LYS A CA 1
ATOM 1021 C C . LYS A 1 121 ? 24.171 -14.119 -16.021 1.00 49.25 121 LYS A C 1
ATOM 1023 O O . LYS A 1 121 ? 23.462 -13.453 -16.760 1.00 49.25 121 LYS A O 1
ATOM 1028 N N . LYS A 1 122 ? 25.393 -14.552 -16.364 1.00 51.09 122 LYS A N 1
ATOM 1029 C CA . LYS A 1 122 ? 26.029 -14.251 -17.661 1.00 51.09 122 LYS A CA 1
ATOM 1030 C C . LYS A 1 122 ? 25.286 -14.882 -18.842 1.00 51.09 122 LYS A C 1
ATOM 1032 O O . LYS A 1 122 ? 25.086 -14.219 -19.848 1.00 51.09 122 LYS A O 1
ATOM 1037 N N . ASP A 1 123 ? 24.757 -16.092 -18.675 1.00 50.00 123 ASP A N 1
ATOM 1038 C CA . ASP A 1 123 ? 23.957 -16.758 -19.720 1.00 50.00 123 ASP A CA 1
ATOM 1039 C C . ASP A 1 123 ? 22.555 -16.134 -19.902 1.00 50.00 123 ASP A C 1
ATOM 1041 O O . ASP A 1 123 ? 21.833 -16.473 -20.835 1.00 50.00 123 ASP A O 1
ATOM 1045 N N . LYS A 1 124 ? 22.155 -15.206 -19.018 1.00 47.62 124 LYS A N 1
ATOM 1046 C CA . LYS A 1 124 ? 20.871 -14.486 -19.071 1.00 47.62 124 LYS A CA 1
ATOM 1047 C C . LYS A 1 124 ? 20.976 -13.080 -19.659 1.00 47.62 124 LYS A C 1
ATOM 1049 O O . LYS A 1 124 ? 19.947 -12.440 -19.819 1.00 47.62 124 LYS A O 1
ATOM 1054 N N . GLU A 1 125 ? 22.173 -12.598 -19.994 1.00 48.56 125 GLU A N 1
ATOM 1055 C CA . GLU A 1 125 ? 22.362 -11.239 -20.531 1.00 48.56 125 GLU A CA 1
ATOM 1056 C C . GLU A 1 125 ? 21.754 -11.059 -21.939 1.00 48.56 125 GLU A C 1
ATOM 1058 O O . GLU A 1 125 ? 21.502 -9.932 -22.354 1.00 48.56 125 GLU A O 1
ATOM 1063 N N . VAL A 1 126 ? 21.446 -12.153 -22.652 1.00 44.47 126 VAL A N 1
ATOM 1064 C CA . VAL A 1 126 ? 20.817 -12.111 -23.990 1.00 44.47 126 VAL A CA 1
ATOM 1065 C C . VAL A 1 126 ? 19.289 -11.956 -23.924 1.00 44.47 126 VAL A C 1
ATOM 1067 O O . VAL A 1 126 ? 18.687 -11.412 -24.847 1.00 44.47 126 VAL A O 1
ATOM 1070 N N . PHE A 1 127 ? 18.647 -12.354 -22.823 1.00 42.38 127 PHE A N 1
ATOM 1071 C CA . PHE A 1 127 ? 17.232 -12.065 -22.584 1.00 42.38 127 PHE A CA 1
ATOM 1072 C C . PHE A 1 127 ? 17.144 -10.766 -21.793 1.00 42.38 127 PHE A C 1
ATOM 1074 O O . PHE A 1 127 ? 17.193 -10.773 -20.564 1.00 42.38 127 PHE A O 1
ATOM 1081 N N . GLN A 1 128 ? 17.049 -9.654 -22.523 1.00 48.91 128 GLN A N 1
ATOM 1082 C CA . GLN A 1 128 ? 16.669 -8.349 -21.981 1.00 48.91 128 GLN A CA 1
ATOM 1083 C C . GLN A 1 128 ? 15.597 -8.544 -20.906 1.00 48.91 128 GLN A C 1
ATOM 1085 O O . GLN A 1 128 ? 14.629 -9.263 -21.135 1.00 48.91 128 GLN A O 1
ATOM 1090 N N . GLU A 1 129 ? 15.838 -7.988 -19.720 1.00 51.06 129 GLU A N 1
ATOM 1091 C CA . GLU A 1 129 ? 15.108 -8.252 -18.480 1.00 51.06 129 GLU A CA 1
ATOM 1092 C C . GLU A 1 129 ? 13.603 -7.977 -18.631 1.00 51.06 129 GLU A C 1
ATOM 1094 O O . GLU A 1 129 ? 13.098 -6.901 -18.320 1.00 51.06 129 GLU A O 1
ATOM 1099 N N . ILE A 1 130 ? 12.876 -8.981 -19.110 1.00 54.47 130 ILE A N 1
ATOM 1100 C CA . ILE A 1 130 ? 11.425 -9.006 -19.126 1.00 54.47 130 ILE A CA 1
ATOM 1101 C C . ILE A 1 130 ? 10.973 -9.047 -17.665 1.00 54.47 130 ILE A C 1
ATOM 1103 O O . ILE A 1 130 ? 11.216 -10.013 -16.935 1.00 54.47 130 ILE A O 1
ATOM 1107 N N . ILE A 1 131 ? 10.335 -7.969 -17.215 1.00 56.00 131 ILE A N 1
ATOM 1108 C CA . ILE A 1 131 ? 9.703 -7.901 -15.899 1.00 56.00 131 ILE A CA 1
ATOM 1109 C C . ILE A 1 131 ? 8.435 -8.763 -15.959 1.00 56.00 131 ILE A C 1
ATOM 1111 O O . ILE A 1 131 ? 7.378 -8.280 -16.348 1.00 56.00 131 ILE A O 1
ATOM 1115 N N . GLY A 1 132 ? 8.527 -10.041 -15.583 1.00 64.38 132 GLY A N 1
ATOM 1116 C CA . GLY A 1 132 ? 7.369 -10.939 -15.581 1.00 64.38 132 GLY A CA 1
ATOM 1117 C C . GLY A 1 132 ? 7.711 -12.424 -15.668 1.00 64.38 132 GLY A C 1
ATOM 1118 O O . GLY A 1 132 ? 8.875 -12.826 -15.655 1.00 64.38 132 GLY A O 1
ATOM 1119 N N . THR A 1 133 ? 6.670 -13.258 -15.729 1.00 72.69 133 THR A N 1
ATOM 1120 C CA . THR A 1 133 ? 6.802 -14.675 -16.092 1.00 72.69 133 THR A CA 1
ATOM 1121 C C . THR A 1 133 ? 7.163 -14.781 -17.575 1.00 72.69 133 THR A C 1
ATOM 1123 O O . THR A 1 133 ? 6.429 -14.225 -18.394 1.00 72.69 133 THR A O 1
ATOM 1126 N N . PRO A 1 134 ? 8.239 -15.500 -17.939 1.00 70.88 134 PRO A N 1
ATOM 1127 C CA . PRO A 1 134 ? 8.672 -15.597 -19.328 1.00 70.88 134 PRO A CA 1
ATOM 1128 C C . PRO A 1 134 ? 7.556 -16.188 -20.199 1.00 70.88 134 PRO A C 1
ATOM 1130 O O . PRO A 1 134 ? 6.979 -17.216 -19.845 1.00 70.88 134 PRO A O 1
ATOM 1133 N N . GLY A 1 135 ? 7.252 -15.535 -21.324 1.00 72.94 135 GLY A N 1
ATOM 1134 C CA . GLY A 1 135 ? 6.238 -15.985 -22.287 1.00 72.94 135 GLY A CA 1
ATOM 1135 C C . GLY A 1 135 ? 4.832 -15.401 -22.099 1.00 72.94 135 GLY A C 1
ATOM 1136 O O . GLY A 1 135 ? 3.962 -15.694 -22.912 1.00 72.94 135 GLY A O 1
ATOM 1137 N N . LEU A 1 136 ? 4.603 -14.557 -21.084 1.00 78.25 136 LEU A N 1
ATOM 1138 C CA . LEU A 1 136 ? 3.330 -13.838 -20.889 1.00 78.25 136 LEU A CA 1
ATOM 1139 C C . LEU A 1 136 ? 3.393 -12.367 -21.336 1.00 78.25 136 LEU A C 1
ATOM 1141 O O . LEU A 1 136 ? 2.543 -11.556 -20.975 1.00 78.25 136 LEU A O 1
ATOM 1145 N N . ASP A 1 137 ? 4.412 -11.995 -22.099 1.00 75.25 137 ASP A N 1
ATOM 1146 C CA . ASP A 1 137 ? 4.550 -10.623 -22.578 1.00 75.25 137 ASP A CA 1
ATOM 1147 C C . ASP A 1 137 ? 3.665 -10.400 -23.791 1.00 75.25 137 ASP A C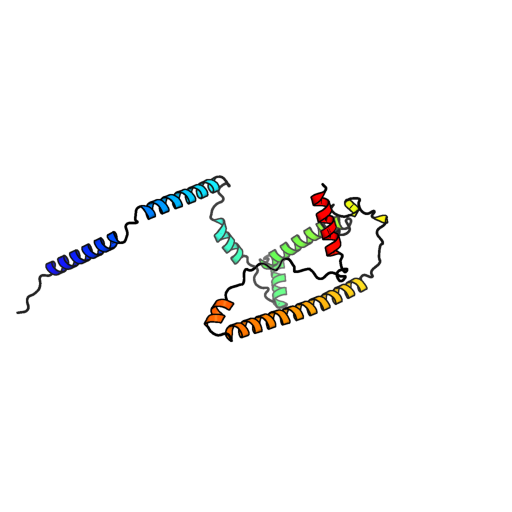 1
ATOM 1149 O O . ASP A 1 137 ? 3.498 -11.288 -24.623 1.00 75.25 137 ASP A O 1
ATOM 1153 N N . LEU A 1 138 ? 3.153 -9.181 -23.942 1.00 78.12 138 LEU A N 1
ATOM 1154 C CA . LEU A 1 138 ? 2.300 -8.808 -25.076 1.00 78.12 138 LEU A CA 1
ATOM 1155 C C . LEU A 1 138 ? 2.989 -9.030 -26.436 1.00 78.12 138 LEU A C 1
ATOM 1157 O O . LEU A 1 138 ? 2.312 -9.299 -27.426 1.00 78.12 138 LEU A O 1
ATOM 1161 N N . ILE A 1 139 ? 4.324 -8.972 -26.456 1.00 80.69 139 ILE A N 1
ATOM 1162 C CA . ILE A 1 139 ? 5.162 -9.274 -27.622 1.00 80.69 139 ILE A CA 1
ATOM 1163 C C . ILE A 1 139 ? 5.214 -10.789 -27.872 1.00 80.69 139 ILE A C 1
ATOM 1165 O O . ILE A 1 139 ? 4.936 -11.249 -28.973 1.00 80.69 139 ILE A O 1
ATOM 1169 N N . SER A 1 140 ? 5.504 -11.578 -26.833 1.00 81.12 140 SER A N 1
ATOM 1170 C CA . SER A 1 140 ? 5.560 -13.048 -26.898 1.00 81.12 140 SER A CA 1
ATOM 1171 C C . SER A 1 140 ? 4.207 -13.679 -27.253 1.00 81.12 140 SER A C 1
ATOM 1173 O O . SER A 1 140 ? 4.158 -14.729 -27.888 1.00 81.12 140 SER A O 1
ATOM 1175 N N . LEU A 1 141 ? 3.109 -13.027 -26.865 1.00 84.81 141 LEU A N 1
ATOM 1176 C CA . LEU A 1 141 ? 1.736 -13.422 -27.183 1.00 84.81 141 LEU A CA 1
ATOM 1177 C C . LEU A 1 141 ? 1.284 -12.981 -28.588 1.00 84.81 141 LEU A C 1
ATOM 1179 O O . LEU A 1 141 ? 0.156 -13.280 -28.973 1.00 84.81 141 LEU A O 1
ATOM 1183 N N . GLY A 1 142 ? 2.127 -12.265 -29.344 1.00 81.69 142 GLY A N 1
ATOM 1184 C CA . GLY A 1 142 ? 1.821 -11.806 -30.704 1.00 81.69 142 GLY A CA 1
ATOM 1185 C C . GLY A 1 142 ? 0.734 -10.729 -30.782 1.00 81.69 142 GLY A C 1
ATOM 1186 O O . GLY A 1 142 ? 0.134 -10.543 -31.834 1.00 81.69 142 GLY A O 1
ATOM 1187 N N . I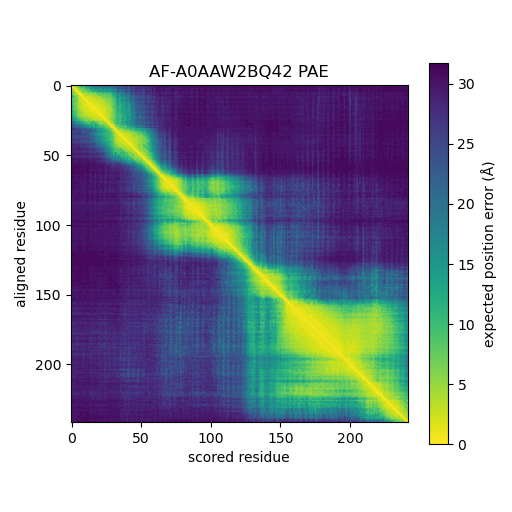LE A 1 143 ? 0.444 -10.044 -29.669 1.00 85.50 143 ILE A N 1
ATOM 1188 C CA . ILE A 1 143 ? -0.562 -8.970 -29.604 1.00 85.50 143 ILE A CA 1
ATOM 1189 C C . ILE A 1 143 ? 0.060 -7.630 -30.019 1.00 85.50 143 ILE A C 1
ATOM 1191 O O . ILE A 1 143 ? -0.629 -6.768 -30.561 1.00 85.50 143 ILE A O 1
ATOM 1195 N N . VAL A 1 144 ? 1.354 -7.441 -29.743 1.00 82.38 144 VAL A N 1
ATOM 1196 C CA . VAL A 1 144 ? 2.099 -6.215 -30.048 1.00 82.38 144 VAL A CA 1
ATOM 1197 C C . VAL A 1 144 ? 3.359 -6.566 -30.829 1.00 82.38 144 VAL A C 1
ATOM 1199 O O . VAL A 1 144 ? 4.202 -7.315 -30.337 1.00 82.38 144 VAL A O 1
ATOM 1202 N N . ASP A 1 145 ? 3.516 -5.976 -32.013 1.00 84.06 145 ASP A N 1
ATOM 1203 C CA . ASP A 1 145 ? 4.736 -6.111 -32.806 1.00 84.06 145 ASP A CA 1
ATOM 1204 C C . ASP A 1 145 ? 5.894 -5.361 -32.142 1.00 84.06 145 ASP A C 1
ATOM 1206 O O . ASP A 1 145 ? 5.799 -4.165 -31.848 1.00 84.06 145 ASP A O 1
ATOM 1210 N N . ALA A 1 146 ? 7.011 -6.060 -31.925 1.00 76.62 146 ALA A N 1
ATOM 1211 C CA . ALA A 1 146 ? 8.190 -5.510 -31.253 1.00 76.62 146 ALA A CA 1
ATOM 1212 C C . ALA A 1 146 ? 8.774 -4.284 -31.977 1.00 76.62 146 ALA A C 1
ATOM 1214 O O . ALA A 1 146 ? 9.283 -3.365 -31.333 1.00 76.62 146 ALA A O 1
ATOM 1215 N N . ASP A 1 147 ? 8.669 -4.256 -33.306 1.00 79.00 147 ASP A N 1
ATOM 1216 C CA . ASP A 1 147 ? 9.247 -3.208 -34.152 1.00 79.00 147 ASP A CA 1
ATOM 1217 C C . ASP A 1 147 ? 8.464 -1.890 -34.094 1.00 79.00 147 ASP A C 1
ATOM 1219 O O . ASP A 1 147 ? 9.021 -0.825 -34.357 1.00 79.00 147 ASP A O 1
ATOM 1223 N N . LEU A 1 148 ? 7.186 -1.944 -33.706 1.00 82.31 148 LEU A N 1
ATOM 1224 C CA . LEU A 1 148 ? 6.321 -0.769 -33.580 1.00 82.31 148 LEU A CA 1
ATOM 1225 C C . LEU A 1 148 ? 6.418 -0.105 -32.205 1.00 82.31 148 LEU A C 1
ATOM 1227 O O . LEU A 1 148 ? 5.841 0.964 -32.004 1.00 82.31 148 LEU A O 1
ATOM 1231 N N . VAL A 1 149 ? 7.129 -0.716 -31.251 1.00 77.50 149 VAL A N 1
ATOM 1232 C CA . VAL A 1 149 ? 7.267 -0.162 -29.905 1.00 77.50 149 VAL A CA 1
ATOM 1233 C C . VAL A 1 149 ? 8.202 1.053 -29.962 1.00 77.50 149 VAL A C 1
ATOM 1235 O O . VAL A 1 149 ? 9.398 0.893 -30.229 1.00 77.50 149 VAL A O 1
ATOM 1238 N N . PRO A 1 150 ? 7.703 2.276 -29.692 1.00 81.12 150 PRO A N 1
ATOM 1239 C CA . PRO A 1 150 ? 8.539 3.466 -29.704 1.00 81.12 150 PRO A CA 1
ATOM 1240 C C . PRO A 1 150 ? 9.609 3.356 -28.615 1.00 81.12 150 PRO A C 1
ATOM 1242 O O . PRO A 1 150 ? 9.315 3.258 -27.421 1.00 81.12 150 PRO A O 1
ATOM 1245 N N . LYS A 1 151 ? 10.875 3.363 -29.039 1.00 74.50 151 LYS A N 1
ATOM 1246 C CA . LYS A 1 151 ? 12.032 3.364 -28.143 1.00 74.50 151 LYS A CA 1
ATOM 1247 C C . LYS A 1 151 ? 12.292 4.799 -27.709 1.00 74.50 151 LYS A C 1
ATOM 1249 O O . LYS A 1 151 ? 12.724 5.623 -28.509 1.00 74.50 151 LYS A O 1
ATOM 1254 N N . TYR A 1 152 ? 12.013 5.099 -26.447 1.00 71.56 152 TYR A N 1
ATOM 1255 C CA . TYR A 1 152 ? 12.358 6.384 -25.852 1.00 71.56 152 TYR A CA 1
ATOM 1256 C C . TYR A 1 152 ? 13.712 6.273 -25.155 1.00 71.56 152 TYR A C 1
ATOM 1258 O O . TYR A 1 152 ? 13.890 5.459 -24.249 1.00 71.56 152 TYR A O 1
ATOM 1266 N N . GLU A 1 153 ? 14.665 7.104 -25.564 1.00 71.50 153 GLU A N 1
ATOM 1267 C CA . GLU A 1 153 ? 15.943 7.246 -24.874 1.00 71.50 153 GLU A CA 1
ATOM 1268 C C . GLU A 1 153 ? 15.740 8.135 -23.646 1.00 71.50 153 GLU A C 1
ATOM 1270 O O . GLU A 1 153 ? 15.806 9.360 -23.716 1.00 71.50 153 GLU A O 1
ATOM 1275 N N . LEU A 1 154 ? 15.450 7.522 -22.500 1.00 73.94 154 LEU A N 1
ATOM 1276 C CA . LEU A 1 154 ? 15.587 8.215 -21.227 1.00 73.94 154 LEU A CA 1
ATOM 1277 C C . LEU A 1 154 ? 17.058 8.136 -20.820 1.00 73.94 154 LEU A C 1
ATOM 1279 O O . LEU A 1 154 ? 17.607 7.036 -20.706 1.00 73.94 154 LEU A O 1
ATOM 1283 N N . THR A 1 155 ? 17.709 9.277 -20.586 1.00 84.88 155 THR A N 1
ATOM 1284 C CA . THR A 1 155 ? 19.072 9.243 -20.051 1.00 84.88 155 THR A CA 1
ATOM 1285 C C . THR A 1 155 ? 19.047 8.514 -18.702 1.00 84.88 155 THR A C 1
ATOM 1287 O O . THR A 1 155 ? 18.138 8.685 -17.879 1.00 84.88 155 THR A O 1
ATOM 1290 N N . ALA A 1 156 ? 20.033 7.648 -18.458 1.00 83.50 156 ALA A N 1
ATOM 1291 C CA . ALA A 1 156 ? 20.079 6.863 -17.223 1.00 83.50 156 ALA A CA 1
ATOM 1292 C C . ALA A 1 156 ? 20.157 7.754 -15.966 1.00 83.50 156 ALA A C 1
ATOM 1294 O O . ALA A 1 156 ? 19.826 7.310 -14.865 1.00 83.50 156 ALA A O 1
ATOM 1295 N N . GLU A 1 157 ? 20.610 8.998 -16.119 1.00 84.12 157 GLU A N 1
ATOM 1296 C CA . GLU A 1 157 ? 20.679 9.991 -15.052 1.00 84.12 157 GLU A CA 1
ATOM 1297 C C . GLU A 1 157 ? 19.299 10.567 -14.727 1.00 84.12 157 GLU A C 1
ATOM 1299 O O . GLU A 1 157 ? 18.904 10.534 -13.558 1.00 84.12 157 GLU A O 1
ATOM 1304 N N . ASP A 1 158 ? 18.524 10.976 -15.734 1.00 85.69 158 ASP A N 1
ATOM 1305 C CA . ASP A 1 158 ? 17.174 11.518 -15.536 1.00 85.69 158 ASP A CA 1
ATOM 1306 C C . ASP A 1 158 ? 16.235 10.474 -14.924 1.00 85.69 158 ASP A C 1
ATOM 1308 O O . ASP A 1 158 ? 15.498 10.766 -13.980 1.00 85.69 158 ASP A O 1
ATOM 1312 N N . GLY A 1 159 ? 16.327 9.215 -15.368 1.00 87.75 159 GLY A N 1
ATOM 1313 C CA . GLY A 1 159 ? 15.559 8.116 -14.776 1.00 87.75 159 GLY A CA 1
ATOM 1314 C C . GLY A 1 159 ? 15.859 7.912 -13.285 1.00 87.75 159 GLY A C 1
ATOM 1315 O O . GLY A 1 159 ? 14.944 7.743 -12.473 1.00 87.75 159 GLY A O 1
ATOM 1316 N N . LYS A 1 160 ? 17.138 7.990 -12.889 1.00 89.06 160 LYS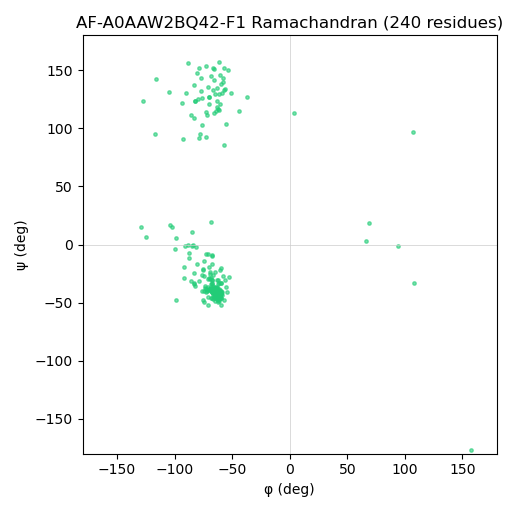 A N 1
ATOM 1317 C CA . LYS A 1 160 ? 17.549 7.888 -11.477 1.00 89.06 160 LYS A CA 1
ATOM 1318 C C . LYS A 1 160 ? 17.056 9.076 -10.655 1.00 89.06 160 LYS A C 1
ATOM 1320 O O . LYS A 1 160 ? 16.629 8.885 -9.513 1.00 89.06 160 LYS A O 1
ATOM 1325 N N . GLN A 1 161 ? 17.108 10.285 -11.212 1.00 87.81 161 GLN A N 1
ATOM 1326 C CA . GLN A 1 161 ? 16.618 11.490 -10.543 1.00 87.81 161 GLN A CA 1
ATOM 1327 C C . GLN A 1 161 ? 15.100 11.426 -10.322 1.00 87.81 161 GLN A C 1
ATOM 1329 O O . GLN A 1 161 ? 14.645 11.588 -9.187 1.00 87.81 161 GLN A O 1
ATOM 1334 N N . LEU A 1 162 ? 14.324 11.082 -11.356 1.00 89.19 162 LEU A N 1
ATOM 1335 C CA . LEU A 1 162 ? 12.865 10.949 -11.276 1.00 89.19 162 LEU A CA 1
ATOM 1336 C C . LEU A 1 162 ? 12.431 9.884 -10.261 1.00 89.19 162 LEU A C 1
ATOM 1338 O O . LEU A 1 162 ? 11.555 10.135 -9.432 1.00 89.19 162 LEU A O 1
ATOM 1342 N N . ALA A 1 163 ? 13.079 8.716 -10.260 1.00 91.75 163 ALA A N 1
ATOM 1343 C CA . ALA A 1 163 ? 12.781 7.653 -9.301 1.00 91.75 163 ALA A CA 1
ATOM 1344 C C . ALA A 1 163 ? 13.067 8.072 -7.846 1.00 91.75 163 ALA A C 1
ATOM 1346 O O . ALA A 1 163 ? 12.297 7.755 -6.928 1.00 91.75 163 ALA A O 1
ATOM 1347 N N . LYS A 1 164 ? 14.159 8.815 -7.621 1.00 92.81 164 LYS A N 1
ATOM 1348 C CA . LYS A 1 164 ? 14.519 9.344 -6.300 1.00 92.81 164 LYS A CA 1
ATOM 1349 C C . LYS A 1 164 ? 13.500 10.375 -5.816 1.00 92.81 164 LYS A C 1
ATOM 1351 O O . LYS A 1 164 ? 13.084 10.320 -4.656 1.00 92.81 164 LYS A O 1
ATOM 1356 N N . GLU A 1 165 ? 13.060 11.269 -6.697 1.00 93.62 165 GLU A N 1
ATOM 1357 C CA . GLU A 1 165 ? 12.045 12.277 -6.386 1.00 93.62 165 GLU A CA 1
ATOM 1358 C C . GLU A 1 165 ? 10.676 11.660 -6.099 1.00 93.62 165 GLU A C 1
ATOM 1360 O O . GLU A 1 165 ? 10.058 11.970 -5.076 1.00 93.62 165 GLU A O 1
ATOM 1365 N N . TYR A 1 166 ? 10.242 10.704 -6.921 1.00 93.62 166 TYR A N 1
ATOM 1366 C CA . TYR A 1 166 ? 9.009 9.957 -6.688 1.00 93.62 166 TYR A CA 1
ATOM 1367 C C . TYR A 1 166 ? 9.024 9.264 -5.321 1.00 93.62 166 TYR A C 1
ATOM 1369 O O . TYR A 1 166 ? 8.099 9.425 -4.521 1.00 93.62 166 TYR A O 1
ATOM 1377 N N . SER A 1 167 ? 10.120 8.567 -5.003 1.00 93.62 167 SER A N 1
ATOM 1378 C CA . SER A 1 167 ? 10.298 7.900 -3.708 1.00 93.62 167 SER A CA 1
ATOM 1379 C C . SER A 1 167 ? 10.247 8.895 -2.544 1.00 93.62 167 SER A C 1
ATOM 1381 O O . SER A 1 167 ? 9.617 8.633 -1.517 1.00 93.62 167 SER A O 1
ATOM 1383 N N . ARG A 1 168 ? 10.863 10.073 -2.702 1.00 94.56 168 ARG A N 1
ATOM 1384 C CA . ARG A 1 168 ? 10.857 11.145 -1.696 1.00 94.56 168 ARG A CA 1
ATOM 1385 C C . ARG A 1 168 ? 9.443 11.660 -1.422 1.00 94.56 168 ARG A C 1
ATOM 1387 O O . ARG A 1 168 ? 9.048 11.767 -0.257 1.00 94.56 168 ARG A O 1
ATOM 1394 N N . VAL A 1 169 ? 8.677 11.951 -2.473 1.00 95.25 169 VAL A N 1
ATOM 1395 C CA . VAL A 1 169 ? 7.288 12.428 -2.373 1.00 95.25 169 VAL A CA 1
ATOM 1396 C C . VAL A 1 169 ? 6.382 11.354 -1.774 1.00 95.25 169 VAL A C 1
ATOM 1398 O O . VAL A 1 169 ? 5.607 11.644 -0.858 1.00 95.25 169 VAL A O 1
ATOM 1401 N N . LEU A 1 170 ? 6.522 10.104 -2.219 1.00 96.44 170 LEU A N 1
ATOM 1402 C CA . LEU A 1 170 ? 5.734 8.981 -1.721 1.00 96.44 170 LEU A CA 1
ATOM 1403 C C . LEU A 1 170 ? 5.946 8.769 -0.218 1.00 96.44 170 LEU A C 1
ATOM 1405 O O . LEU A 1 170 ? 4.978 8.662 0.535 1.00 96.44 170 LEU A O 1
ATOM 1409 N N . MET A 1 171 ? 7.199 8.796 0.245 1.00 96.44 171 MET A N 1
ATOM 1410 C CA . MET A 1 171 ? 7.513 8.639 1.668 1.00 96.44 171 MET A CA 1
ATOM 1411 C C . MET A 1 171 ? 7.033 9.824 2.506 1.00 96.44 171 MET A C 1
ATOM 1413 O O . MET A 1 171 ? 6.618 9.642 3.650 1.00 96.44 171 MET A O 1
ATOM 1417 N N . ARG A 1 172 ? 7.043 11.044 1.956 1.00 95.81 172 ARG A N 1
ATOM 1418 C CA . ARG A 1 172 ? 6.436 12.209 2.618 1.00 95.81 172 ARG A CA 1
ATOM 1419 C C . ARG A 1 172 ? 4.931 12.008 2.803 1.00 95.81 172 ARG A C 1
ATOM 1421 O O . ARG A 1 172 ? 4.439 12.159 3.919 1.00 95.81 172 ARG A O 1
ATOM 1428 N N . ARG A 1 173 ? 4.217 11.611 1.743 1.00 95.94 173 ARG A N 1
ATOM 1429 C CA . ARG A 1 173 ? 2.773 11.331 1.791 1.00 95.94 173 ARG A CA 1
ATOM 1430 C C . ARG A 1 173 ? 2.447 10.202 2.767 1.00 95.94 173 ARG A C 1
ATOM 1432 O O . ARG A 1 173 ? 1.495 10.319 3.530 1.00 95.94 173 ARG A O 1
ATOM 1439 N N . HIS A 1 174 ? 3.244 9.134 2.768 1.00 97.62 174 HIS A N 1
ATOM 1440 C CA . HIS A 1 174 ? 3.058 8.010 3.681 1.00 97.62 174 HIS A CA 1
ATOM 1441 C C . HIS A 1 174 ? 3.197 8.439 5.145 1.00 97.62 174 HIS A C 1
ATOM 1443 O O . HIS A 1 174 ? 2.310 8.157 5.943 1.00 97.62 174 HIS A O 1
ATOM 1449 N N . ARG A 1 175 ? 4.253 9.188 5.491 1.00 97.50 175 ARG A N 1
ATOM 1450 C CA . ARG A 1 175 ? 4.436 9.701 6.858 1.00 97.50 175 ARG A CA 1
ATOM 1451 C C . ARG A 1 175 ? 3.308 10.641 7.280 1.00 97.50 175 ARG A C 1
ATOM 1453 O O . ARG A 1 175 ? 2.814 10.512 8.392 1.00 97.50 175 ARG A O 1
ATOM 1460 N N . ALA A 1 176 ? 2.870 11.538 6.394 1.00 97.56 176 ALA A N 1
ATOM 1461 C CA . ALA A 1 176 ? 1.743 12.430 6.670 1.00 97.56 176 ALA A CA 1
ATOM 1462 C C . ALA A 1 176 ? 0.449 11.645 6.943 1.00 97.56 176 ALA A C 1
ATOM 1464 O O . ALA A 1 176 ? -0.265 11.940 7.897 1.00 97.56 176 ALA A O 1
ATOM 1465 N N . ARG A 1 177 ? 0.185 10.599 6.150 1.00 97.81 177 ARG A N 1
ATOM 1466 C CA . ARG A 1 177 ? -0.957 9.703 6.353 1.00 97.81 177 ARG A CA 1
ATOM 1467 C C . ARG A 1 177 ? -0.870 8.953 7.685 1.00 97.81 177 ARG A C 1
ATOM 1469 O O . ARG A 1 177 ? -1.845 8.953 8.421 1.00 97.81 177 ARG A O 1
ATOM 1476 N N . GLN A 1 178 ? 0.286 8.379 8.017 1.00 97.75 178 GLN A N 1
ATOM 1477 C CA . GLN A 1 178 ? 0.507 7.691 9.296 1.00 97.75 178 GLN A CA 1
ATOM 1478 C C . GLN A 1 178 ? 0.300 8.630 10.495 1.00 97.75 178 GLN A C 1
ATOM 1480 O O . GLN A 1 178 ? -0.354 8.270 11.473 1.00 97.75 178 GLN A O 1
ATOM 1485 N N . ALA A 1 179 ? 0.800 9.866 10.407 1.00 97.94 179 ALA A N 1
ATOM 1486 C CA . ALA A 1 179 ? 0.574 10.876 11.435 1.00 97.94 179 ALA A CA 1
ATOM 1487 C C . ALA A 1 179 ? -0.924 11.196 11.587 1.00 97.94 179 ALA A C 1
ATOM 1489 O O . ALA A 1 179 ? -1.429 11.204 12.701 1.00 97.94 179 ALA A O 1
ATOM 1490 N N . ALA A 1 180 ? -1.652 11.384 10.484 1.00 98.06 180 ALA A N 1
ATOM 1491 C CA . ALA A 1 180 ? -3.092 11.644 10.519 1.00 98.06 180 ALA A CA 1
ATOM 1492 C C . ALA A 1 180 ? -3.914 10.455 11.059 1.00 98.06 180 ALA A C 1
ATOM 1494 O O . ALA A 1 180 ? -4.837 10.642 11.844 1.00 98.06 180 ALA A O 1
ATOM 1495 N N . GLU A 1 181 ? -3.584 9.224 10.667 1.00 98.00 181 GLU A N 1
ATOM 1496 C CA . GLU A 1 181 ? -4.280 8.020 11.143 1.00 98.00 181 GLU A CA 1
ATOM 1497 C C . GLU A 1 181 ? -4.020 7.773 12.638 1.00 98.00 181 GLU A C 1
ATOM 1499 O O . GLU A 1 181 ? -4.943 7.448 13.385 1.00 98.00 181 GLU A O 1
ATOM 1504 N N . SER A 1 182 ? -2.783 7.981 13.100 1.00 97.75 182 SER A N 1
ATOM 1505 C CA . SER A 1 182 ? -2.426 7.839 14.518 1.00 97.75 182 SER A CA 1
ATOM 1506 C C . SER A 1 182 ? -3.067 8.911 15.402 1.00 97.75 182 SER A C 1
ATOM 1508 O O . SER A 1 182 ? -3.557 8.587 16.487 1.00 97.75 182 SER A O 1
ATOM 1510 N N . THR A 1 183 ? -3.134 10.167 14.945 1.00 98.06 183 THR A N 1
ATOM 1511 C CA . THR A 1 183 ? -3.850 11.227 15.671 1.00 98.06 183 THR A CA 1
ATOM 1512 C C . THR A 1 183 ? -5.349 10.962 15.701 1.00 98.06 183 THR A C 1
ATOM 1514 O O . THR A 1 183 ? -5.947 11.067 16.770 1.00 98.06 183 THR A O 1
ATOM 1517 N N . LEU A 1 184 ? -5.947 10.540 14.582 1.00 98.12 184 LEU A N 1
ATOM 1518 C CA . LEU A 1 184 ? -7.360 10.164 14.516 1.00 98.12 184 LEU A CA 1
ATOM 1519 C C . LEU A 1 184 ? -7.688 9.018 15.482 1.00 98.12 184 LEU A C 1
ATOM 1521 O O . LEU A 1 184 ? -8.689 9.074 16.191 1.00 98.12 184 LEU A O 1
ATOM 1525 N N . LEU A 1 185 ? -6.835 7.993 15.547 1.00 97.44 185 LEU A N 1
ATOM 1526 C CA . LEU A 1 185 ? -7.010 6.863 16.459 1.00 97.44 185 LEU A CA 1
ATOM 1527 C C . LEU A 1 185 ? -6.907 7.293 17.925 1.00 97.44 185 LEU A C 1
ATOM 1529 O O . LEU A 1 185 ? -7.713 6.845 18.741 1.00 97.44 185 LEU A O 1
ATOM 1533 N N . ARG A 1 186 ? -5.945 8.162 18.264 1.00 98.12 186 ARG A N 1
ATOM 1534 C CA . ARG A 1 186 ? -5.811 8.725 19.615 1.00 98.12 186 ARG A CA 1
ATOM 1535 C C . ARG A 1 186 ? -7.072 9.492 20.014 1.00 98.12 186 ARG A C 1
ATOM 1537 O O . ARG A 1 186 ? -7.667 9.174 21.037 1.00 98.12 186 ARG A O 1
ATOM 1544 N N . LEU A 1 187 ? -7.520 10.417 19.166 1.00 98.12 187 LEU A N 1
ATOM 1545 C CA . LEU A 1 187 ? -8.726 11.213 19.409 1.00 98.12 187 LEU A CA 1
ATOM 1546 C C . LEU A 1 187 ? -9.982 10.340 19.513 1.00 98.12 187 LEU A C 1
ATOM 1548 O O . LEU A 1 187 ? -10.826 10.586 20.366 1.00 98.12 187 LEU A O 1
ATOM 1552 N N . LYS A 1 188 ? -10.097 9.280 18.701 1.00 97.06 188 LYS A N 1
ATOM 1553 C CA . LYS A 1 188 ? -11.204 8.318 18.803 1.00 97.06 188 LYS A CA 1
ATOM 1554 C C . LYS A 1 188 ? -11.241 7.635 20.173 1.00 97.06 188 LYS A C 1
ATOM 1556 O O . LYS A 1 188 ? -12.320 7.454 20.723 1.00 97.06 188 LYS A O 1
ATOM 1561 N N . LYS A 1 189 ? -10.086 7.243 20.720 1.00 96.62 189 LYS A N 1
ATOM 1562 C CA . LYS A 1 189 ? -10.007 6.611 22.047 1.00 96.62 189 LYS A CA 1
ATOM 1563 C C . LYS A 1 189 ? -10.395 7.580 23.159 1.00 96.62 189 LYS A C 1
ATOM 1565 O O . LYS A 1 189 ? -11.224 7.225 23.986 1.00 96.62 189 LYS A O 1
ATOM 1570 N N . GLU A 1 190 ? -9.848 8.794 23.125 1.00 97.25 190 GLU A N 1
ATOM 1571 C CA . GLU A 1 190 ? -10.173 9.862 24.082 1.00 97.25 190 GLU A CA 1
ATOM 1572 C C . GLU A 1 190 ? -11.671 10.202 24.044 1.00 97.25 190 GLU A C 1
ATOM 1574 O O . GLU A 1 190 ? -12.308 10.334 25.084 1.00 97.25 190 GLU A O 1
ATOM 1579 N N . ALA A 1 191 ? -12.266 10.250 22.848 1.00 97.00 191 ALA A N 1
ATOM 1580 C CA . ALA A 1 191 ? -13.699 10.476 22.688 1.00 97.00 191 ALA A CA 1
ATOM 1581 C C . ALA A 1 191 ? -14.552 9.344 23.285 1.00 97.00 191 ALA A C 1
ATOM 1583 O O . ALA A 1 191 ? -15.579 9.628 23.889 1.00 97.00 191 ALA A O 1
ATOM 1584 N N . ILE A 1 192 ? -14.140 8.077 23.145 1.00 95.12 192 ILE A N 1
ATOM 1585 C CA . ILE A 1 192 ? -14.851 6.936 23.752 1.00 95.12 192 ILE A CA 1
ATOM 1586 C C . ILE A 1 192 ? -14.744 6.973 25.281 1.00 95.12 192 ILE A C 1
ATOM 1588 O O . ILE A 1 192 ? -15.702 6.638 25.972 1.00 95.12 192 ILE A O 1
ATOM 1592 N N . GLU A 1 193 ? -13.590 7.373 25.815 1.00 95.06 193 GLU A N 1
ATOM 1593 C CA . GLU A 1 193 ? -13.370 7.484 27.259 1.00 95.06 193 GLU A CA 1
ATOM 1594 C C . GLU A 1 193 ? -14.189 8.613 27.894 1.00 95.06 193 GLU A C 1
ATOM 1596 O O . GLU A 1 193 ? -14.675 8.453 29.010 1.00 95.06 193 GLU A O 1
ATOM 1601 N N . ALA A 1 194 ? -14.400 9.711 27.166 1.00 97.06 194 ALA A N 1
ATOM 1602 C CA . ALA A 1 194 ? -15.221 10.836 27.608 1.00 97.06 194 ALA A CA 1
ATOM 1603 C C . ALA A 1 194 ? -16.737 10.539 27.652 1.00 97.06 194 ALA A C 1
ATOM 1605 O O . ALA A 1 194 ? -17.502 11.375 28.134 1.00 97.06 194 ALA A O 1
ATOM 1606 N N . LEU A 1 195 ? -17.195 9.389 27.140 1.00 95.62 195 LEU A N 1
ATOM 1607 C CA . LEU A 1 195 ? -18.609 9.005 27.176 1.00 95.62 195 LEU A CA 1
ATOM 1608 C C . LEU A 1 195 ? -19.023 8.458 28.558 1.00 95.62 195 LEU A C 1
ATOM 1610 O O . LEU A 1 195 ? -18.213 7.829 29.241 1.00 95.62 195 LEU A O 1
ATOM 1614 N N . PRO A 1 196 ? -20.308 8.601 28.942 1.00 96.19 196 PRO A N 1
ATOM 1615 C CA . PRO A 1 196 ? -20.881 7.901 30.091 1.00 96.19 196 PRO A CA 1
ATOM 1616 C C . PRO A 1 196 ? -20.734 6.376 29.979 1.00 96.19 196 PRO A C 1
ATOM 1618 O O . PRO A 1 196 ? -20.730 5.828 28.874 1.00 96.19 196 PRO A O 1
ATOM 1621 N N . GLU A 1 197 ? -20.668 5.683 31.119 1.00 92.12 197 GLU A N 1
ATOM 1622 C CA . GLU A 1 197 ? -20.363 4.243 31.195 1.00 92.12 197 GLU A CA 1
ATOM 1623 C C . GLU A 1 197 ? -21.291 3.370 30.333 1.00 92.12 197 GLU A C 1
ATOM 1625 O O . GLU A 1 197 ? -20.815 2.481 29.624 1.00 92.12 197 GLU A O 1
ATOM 1630 N N . GLU A 1 198 ? -22.593 3.676 30.317 1.00 93.38 198 GLU A N 1
ATOM 1631 C CA . GLU A 1 198 ? -23.595 2.957 29.517 1.00 93.38 198 GLU A CA 1
ATOM 1632 C C . GLU A 1 198 ? -23.302 3.030 28.007 1.00 93.38 198 GLU A C 1
ATOM 1634 O O . GLU A 1 198 ? -23.333 2.021 27.300 1.00 93.38 198 GLU A O 1
ATOM 1639 N N . LEU A 1 199 ? -22.953 4.220 27.503 1.00 93.25 199 LEU A N 1
ATOM 1640 C CA . LEU A 1 199 ? -22.667 4.450 26.083 1.00 93.25 199 LEU A CA 1
ATOM 1641 C C . LEU A 1 199 ? -21.269 3.973 25.690 1.00 93.25 199 LEU A C 1
ATOM 1643 O O . LEU A 1 199 ? -21.058 3.517 24.566 1.00 93.25 199 LEU A O 1
ATOM 1647 N N . ARG A 1 200 ? -20.314 4.035 26.618 1.00 94.56 200 ARG A N 1
ATOM 1648 C CA . ARG A 1 200 ? -18.958 3.525 26.415 1.00 94.56 200 ARG A CA 1
ATOM 1649 C C . ARG A 1 200 ? -18.957 2.012 26.189 1.00 94.56 200 ARG A C 1
ATOM 1651 O O . ARG A 1 200 ? -18.230 1.540 25.316 1.00 94.56 200 ARG A O 1
ATOM 1658 N N . ALA A 1 201 ? -19.782 1.260 26.923 1.00 91.81 201 ALA A N 1
ATOM 1659 C CA . ALA A 1 201 ? -19.934 -0.182 26.719 1.00 91.81 201 ALA A CA 1
ATOM 1660 C C . ALA A 1 201 ? -20.467 -0.509 25.311 1.00 91.81 201 ALA A C 1
ATOM 1662 O O . ALA A 1 201 ? -19.929 -1.392 24.643 1.00 91.81 201 ALA A O 1
ATOM 1663 N N . ALA A 1 202 ? -21.459 0.249 24.828 1.00 92.31 202 ALA A N 1
ATOM 1664 C CA . ALA A 1 202 ? -21.998 0.093 23.477 1.00 92.31 202 ALA A CA 1
ATOM 1665 C C . ALA A 1 202 ? -20.984 0.484 22.383 1.00 92.31 202 ALA A C 1
ATOM 1667 O O . ALA A 1 202 ? -20.849 -0.220 21.386 1.00 92.31 202 ALA A O 1
ATOM 1668 N N . ALA A 1 203 ? -20.223 1.566 22.580 1.00 92.94 203 ALA A N 1
ATOM 1669 C CA . ALA A 1 203 ? -19.251 2.074 21.605 1.00 92.94 203 ALA A CA 1
ATOM 1670 C C . ALA A 1 203 ? -18.009 1.178 21.416 1.00 92.94 203 ALA A C 1
ATOM 1672 O O . ALA A 1 203 ? -17.298 1.309 20.416 1.00 92.94 203 ALA A O 1
ATOM 1673 N N . LEU A 1 204 ? -17.721 0.285 22.369 1.00 92.56 204 LEU A N 1
ATOM 1674 C CA . LEU A 1 204 ? -16.632 -0.691 22.260 1.00 92.56 204 LEU A CA 1
ATOM 1675 C C . LEU A 1 204 ? -16.965 -1.854 21.318 1.00 92.56 204 LEU A C 1
ATOM 1677 O O . LEU A 1 204 ? -16.048 -2.505 20.812 1.00 92.56 204 LEU A O 1
ATOM 1681 N N . VAL A 1 205 ? -18.250 -2.113 21.066 1.00 93.88 205 VAL A N 1
ATOM 1682 C CA . VAL A 1 205 ? -18.688 -3.165 20.148 1.00 93.88 205 VAL A CA 1
ATOM 1683 C C . VAL A 1 205 ? -18.488 -2.687 18.700 1.00 93.88 205 VAL A C 1
ATOM 1685 O O . VAL A 1 205 ? -18.969 -1.610 18.345 1.00 93.88 205 VAL A O 1
ATOM 1688 N N . PRO A 1 206 ? -17.781 -3.446 17.838 1.00 93.00 206 PRO A N 1
ATOM 1689 C CA . PRO A 1 206 ? -17.626 -3.079 16.436 1.00 93.00 206 PRO A CA 1
ATOM 1690 C C . PRO A 1 206 ? -18.969 -3.146 15.705 1.00 93.00 206 PRO A C 1
ATOM 1692 O O . PRO A 1 206 ? -19.675 -4.149 15.791 1.00 93.00 206 PRO A O 1
ATOM 1695 N N . ASP A 1 207 ? -19.283 -2.109 14.934 1.00 93.25 207 ASP A N 1
ATOM 1696 C CA . ASP A 1 207 ? -20.428 -2.122 14.028 1.00 93.25 207 ASP A CA 1
ATOM 1697 C C . ASP A 1 207 ? -20.161 -3.079 12.853 1.00 93.25 207 ASP A C 1
ATOM 1699 O O . ASP A 1 207 ? -19.179 -2.929 12.121 1.00 93.25 207 ASP A O 1
ATOM 1703 N N . LEU A 1 208 ? -21.027 -4.085 12.704 1.00 93.75 208 LEU A N 1
ATOM 1704 C CA . LEU A 1 208 ? -20.963 -5.099 11.649 1.00 93.75 208 LEU A CA 1
ATOM 1705 C C . LEU A 1 208 ? -21.913 -4.800 10.481 1.00 93.75 208 LEU A C 1
ATOM 1707 O O . LEU A 1 208 ? -22.054 -5.634 9.583 1.00 93.75 208 LEU A O 1
ATOM 1711 N N . THR A 1 209 ? -22.581 -3.643 10.473 1.00 93.06 209 THR A N 1
ATOM 1712 C CA . THR A 1 209 ? -23.409 -3.248 9.334 1.00 93.06 209 THR A CA 1
ATOM 1713 C C . THR A 1 209 ? -22.540 -3.125 8.074 1.00 93.06 209 THR A C 1
ATOM 1715 O O . THR A 1 209 ? -21.470 -2.505 8.094 1.00 93.06 209 THR A O 1
ATOM 1718 N N . PRO A 1 210 ? -22.937 -3.757 6.953 1.00 91.25 210 PRO A N 1
ATOM 1719 C CA . PRO A 1 210 ? -22.163 -3.674 5.727 1.00 91.25 210 PRO A CA 1
ATOM 1720 C C . PRO A 1 210 ? -22.185 -2.242 5.193 1.00 91.25 210 PRO A C 1
ATOM 1722 O O . PRO A 1 210 ? -23.152 -1.498 5.371 1.00 91.25 210 PRO A O 1
ATOM 1725 N N . PHE A 1 211 ? -21.128 -1.861 4.477 1.00 88.00 211 PHE A N 1
ATOM 1726 C CA . PHE A 1 211 ? -21.104 -0.562 3.816 1.00 88.00 211 PHE A CA 1
ATOM 1727 C C . PHE A 1 211 ? -22.285 -0.416 2.840 1.00 88.00 211 PHE A C 1
ATOM 1729 O O . PHE A 1 211 ? -22.648 -1.381 2.163 1.00 88.00 211 PHE A O 1
ATOM 1736 N N . PRO A 1 212 ? -22.870 0.790 2.726 1.00 92.06 212 PRO A N 1
ATOM 1737 C CA . PRO A 1 212 ? -24.024 1.008 1.868 1.00 92.06 212 PRO A CA 1
ATOM 1738 C C . PRO A 1 212 ? -23.663 0.750 0.403 1.00 92.06 212 PRO A C 1
ATOM 1740 O O . PRO A 1 212 ? -22.653 1.254 -0.095 1.00 92.06 212 PRO A O 1
ATOM 1743 N N . ALA A 1 213 ? -24.534 0.028 -0.306 1.00 88.06 213 ALA A N 1
ATOM 1744 C CA . ALA A 1 213 ? -24.348 -0.312 -1.720 1.00 88.06 213 ALA A CA 1
ATOM 1745 C C . ALA A 1 213 ? -24.234 0.922 -2.641 1.00 88.06 213 ALA A C 1
ATOM 1747 O O . ALA A 1 213 ? -23.661 0.839 -3.721 1.00 88.06 213 ALA A O 1
ATOM 1748 N N . ASN A 1 214 ? -24.717 2.086 -2.190 1.00 87.88 214 ASN A N 1
ATOM 1749 C CA . ASN A 1 214 ? -24.678 3.353 -2.929 1.00 87.88 214 ASN A CA 1
ATOM 1750 C C . ASN A 1 214 ? -23.352 4.127 -2.772 1.00 87.88 214 ASN A C 1
ATOM 1752 O O . ASN A 1 214 ? -23.271 5.299 -3.141 1.00 87.88 214 ASN A O 1
ATOM 1756 N N . ARG A 1 215 ? -22.305 3.523 -2.193 1.00 88.50 215 ARG A N 1
ATOM 1757 C CA . ARG A 1 215 ? -20.974 4.140 -2.124 1.00 88.50 215 ARG A CA 1
ATOM 1758 C C . ARG A 1 215 ? -20.272 4.009 -3.479 1.00 88.50 215 ARG A C 1
ATOM 1760 O O . ARG A 1 215 ? -19.620 3.005 -3.754 1.00 88.50 215 ARG A O 1
ATOM 1767 N N . PHE A 1 216 ? -20.373 5.045 -4.306 1.00 85.00 216 PHE A N 1
ATOM 1768 C CA . PHE A 1 216 ? -19.651 5.116 -5.576 1.00 85.00 216 PHE A CA 1
ATOM 1769 C C . PHE A 1 216 ? -18.179 5.484 -5.371 1.00 85.00 216 PHE A C 1
ATOM 1771 O O . PHE A 1 216 ? -17.831 6.294 -4.510 1.00 85.00 216 PHE A O 1
ATOM 1778 N N . MET A 1 217 ? -17.303 4.887 -6.180 1.00 89.12 217 MET A N 1
ATOM 1779 C CA . MET A 1 217 ? -15.910 5.317 -6.268 1.00 89.12 217 MET A CA 1
ATOM 1780 C C . MET A 1 217 ? -15.841 6.694 -6.929 1.00 89.12 217 MET A C 1
ATOM 1782 O O . MET A 1 217 ? -16.607 6.981 -7.846 1.00 89.12 217 MET A O 1
ATOM 1786 N N . ALA A 1 218 ? -14.902 7.531 -6.487 1.00 91.88 218 ALA A N 1
ATOM 1787 C CA . ALA A 1 218 ? -14.632 8.791 -7.164 1.00 91.88 218 ALA A CA 1
ATOM 1788 C C . ALA A 1 218 ? -14.152 8.504 -8.595 1.00 91.88 218 ALA A C 1
ATOM 1790 O O . ALA A 1 218 ? -13.112 7.874 -8.797 1.00 91.88 218 ALA A O 1
ATOM 1791 N N . THR A 1 219 ? -14.931 8.940 -9.578 1.00 90.62 219 THR A N 1
ATOM 1792 C CA . THR A 1 219 ? -14.595 8.858 -10.999 1.00 90.62 219 THR A CA 1
ATOM 1793 C C . THR A 1 219 ? -13.818 10.096 -11.435 1.00 90.62 219 THR A C 1
ATOM 1795 O O . THR A 1 219 ? -13.911 11.153 -10.813 1.00 90.62 219 THR A O 1
ATOM 1798 N N . LEU A 1 220 ? -13.041 9.973 -12.518 1.00 94.25 220 LEU A N 1
ATOM 1799 C CA . LEU A 1 220 ? -12.272 11.094 -13.080 1.00 94.25 220 LEU A CA 1
ATOM 1800 C C . LEU A 1 220 ? -13.177 12.246 -13.541 1.00 94.25 220 LEU A C 1
ATOM 1802 O O . LEU A 1 220 ? -12.791 13.408 -13.456 1.00 94.25 220 LEU A O 1
ATOM 1806 N N . THR A 1 221 ? -14.378 11.914 -14.017 1.00 91.75 221 THR A N 1
ATOM 1807 C CA . THR A 1 221 ? -15.399 12.862 -14.464 1.00 91.75 221 THR A CA 1
ATOM 1808 C C . THR A 1 221 ? -16.638 12.768 -13.574 1.00 91.75 221 THR A C 1
ATOM 1810 O O . THR A 1 221 ? -17.011 11.653 -13.186 1.00 91.75 221 THR A O 1
ATOM 1813 N N . PRO A 1 222 ? -17.306 13.895 -13.264 1.00 90.38 222 PRO A N 1
ATOM 1814 C CA . PRO A 1 222 ? -18.590 13.868 -12.568 1.00 90.38 222 PRO A CA 1
ATOM 1815 C C . PRO A 1 222 ? -19.657 13.125 -13.399 1.00 90.38 222 PRO A C 1
ATOM 1817 O O . PRO A 1 222 ? -19.511 13.003 -14.620 1.00 90.38 222 PRO A O 1
ATOM 1820 N N . PRO A 1 223 ? -20.719 12.596 -12.761 1.00 89.88 223 PRO A N 1
ATOM 1821 C CA . PRO A 1 223 ? -21.770 11.866 -13.461 1.00 89.88 223 PRO A CA 1
ATOM 1822 C C . PRO A 1 223 ? -22.553 12.779 -14.412 1.00 89.88 223 PRO A C 1
ATOM 1824 O O . PRO A 1 223 ? -22.856 13.924 -14.088 1.00 89.88 223 PRO A O 1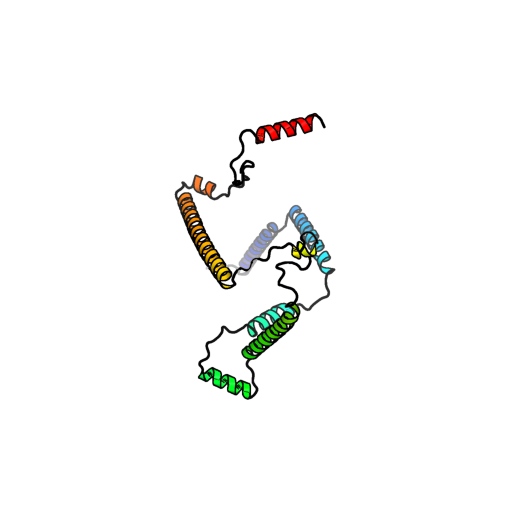
ATOM 1827 N N . ILE A 1 224 ? -22.910 12.243 -15.580 1.00 91.19 224 ILE A N 1
ATOM 1828 C CA . ILE A 1 224 ? -23.726 12.938 -16.580 1.00 91.19 224 ILE A CA 1
ATOM 1829 C C . ILE A 1 224 ? -25.191 12.922 -16.129 1.00 91.19 224 ILE A C 1
ATOM 1831 O O . ILE A 1 224 ? -25.730 11.865 -15.783 1.00 91.19 224 ILE A O 1
ATOM 1835 N N . GLU A 1 225 ? -25.846 14.080 -16.172 1.00 89.88 225 GLU A N 1
ATOM 1836 C CA . GLU A 1 225 ? -27.250 14.233 -15.783 1.00 89.88 225 GLU A CA 1
ATOM 1837 C C . GLU A 1 225 ? -28.176 13.303 -16.586 1.00 89.88 225 GLU A C 1
ATOM 1839 O O . GLU A 1 225 ? -28.076 13.173 -17.810 1.00 89.88 225 GLU A O 1
ATOM 1844 N N . GLY A 1 226 ? -29.073 12.606 -15.883 1.00 88.75 226 GLY A N 1
ATOM 1845 C CA . GLY A 1 226 ? -30.077 11.718 -16.482 1.00 88.75 226 GLY A CA 1
ATOM 1846 C C . GLY A 1 226 ? -29.531 10.463 -17.180 1.00 88.75 226 GLY A C 1
ATOM 1847 O O . GLY A 1 226 ? -30.310 9.701 -17.755 1.00 88.75 226 GLY A O 1
ATOM 1848 N N . TYR A 1 227 ? -28.217 10.200 -17.157 1.00 87.38 227 TYR A N 1
ATOM 1849 C CA . TYR A 1 227 ? -27.648 9.001 -17.788 1.00 87.38 227 TYR A CA 1
ATOM 1850 C C . TYR A 1 227 ? -28.095 7.712 -17.083 1.00 87.38 227 TYR A C 1
ATOM 1852 O O . TYR A 1 227 ? -28.471 6.742 -17.739 1.00 87.38 227 TYR A O 1
ATOM 1860 N N . ILE A 1 228 ? -28.130 7.720 -15.747 1.00 83.25 228 ILE A N 1
ATOM 1861 C CA . ILE A 1 228 ? -28.567 6.571 -14.938 1.00 83.25 228 ILE A CA 1
ATOM 1862 C C . ILE A 1 228 ? -30.029 6.216 -15.245 1.00 83.25 228 ILE A C 1
ATOM 1864 O O . ILE A 1 228 ? -30.353 5.037 -15.397 1.00 83.25 228 ILE A O 1
ATOM 1868 N N . ASP A 1 229 ? -30.892 7.218 -15.419 1.00 86.94 229 ASP A N 1
ATOM 1869 C CA . ASP A 1 229 ? -32.309 7.006 -15.727 1.00 86.94 229 ASP A CA 1
ATOM 1870 C C . ASP A 1 229 ? -32.498 6.404 -17.123 1.00 86.94 229 ASP A C 1
ATOM 1872 O O . ASP A 1 229 ? -33.258 5.450 -17.290 1.00 86.94 229 ASP A O 1
ATOM 1876 N N . LYS A 1 230 ? -31.736 6.872 -18.120 1.00 84.81 230 LYS A N 1
ATOM 1877 C CA . LYS A 1 230 ? -31.733 6.301 -19.481 1.00 84.81 230 LYS A CA 1
ATOM 1878 C C . LYS A 1 230 ? -31.284 4.837 -19.490 1.00 84.81 230 LYS A C 1
ATOM 1880 O O . LYS A 1 230 ? -31.906 3.997 -20.147 1.00 84.81 230 LYS A O 1
ATOM 1885 N N . VAL A 1 231 ? -30.233 4.505 -18.738 1.00 82.88 231 VAL A N 1
ATOM 1886 C CA . VAL A 1 231 ? -29.761 3.118 -18.591 1.00 82.88 231 VAL A CA 1
ATOM 1887 C C . VAL A 1 231 ? -30.823 2.260 -17.900 1.00 82.88 231 VAL A C 1
ATOM 1889 O O . VAL A 1 231 ? -31.127 1.165 -18.367 1.00 82.88 231 VAL A O 1
ATOM 1892 N N . ARG A 1 232 ? -31.463 2.768 -16.843 1.00 84.06 232 ARG A N 1
ATOM 1893 C CA . ARG A 1 232 ? -32.524 2.044 -16.131 1.00 84.06 232 ARG A CA 1
ATOM 1894 C C . ARG A 1 232 ? -33.733 1.767 -17.025 1.00 84.06 232 ARG A C 1
ATOM 1896 O O . ARG A 1 232 ? -34.206 0.634 -17.060 1.00 84.06 232 ARG A O 1
ATOM 1903 N N . LEU A 1 233 ? -34.181 2.768 -17.785 1.00 80.25 233 LEU A N 1
ATOM 1904 C CA . LEU A 1 233 ? -35.284 2.639 -18.742 1.00 80.25 233 LEU A CA 1
ATOM 1905 C C . LEU A 1 233 ? -34.963 1.612 -19.835 1.00 80.25 233 LEU A C 1
ATOM 1907 O O . LEU A 1 233 ? -35.775 0.731 -20.109 1.00 80.25 233 LEU A O 1
ATOM 1911 N N . SER A 1 234 ? -33.766 1.668 -20.424 1.00 78.06 234 SER A N 1
ATOM 1912 C CA . SER A 1 234 ? -33.366 0.715 -21.470 1.00 78.06 234 SER A CA 1
ATOM 1913 C C . SER A 1 234 ? -33.269 -0.734 -20.971 1.00 78.06 234 SER A C 1
ATOM 1915 O O . SER A 1 234 ? -33.684 -1.651 -21.682 1.00 78.06 234 SER A O 1
ATOM 1917 N N . LEU A 1 235 ? -32.795 -0.958 -19.740 1.00 75.31 235 LEU A N 1
ATOM 1918 C CA . LEU A 1 235 ? -32.787 -2.285 -19.111 1.00 75.31 235 LEU A CA 1
ATOM 1919 C C . LEU A 1 235 ? -34.205 -2.815 -18.877 1.00 75.31 235 LEU A C 1
ATOM 1921 O O . LEU A 1 235 ? -34.474 -3.986 -19.129 1.00 75.31 235 LEU A O 1
ATOM 1925 N N . GLN A 1 236 ? -35.119 -1.947 -18.445 1.00 75.88 236 GLN A N 1
ATOM 1926 C CA . GLN A 1 236 ? -36.510 -2.307 -18.172 1.00 75.88 236 GLN A CA 1
ATOM 1927 C C . GLN A 1 236 ? -37.307 -2.623 -19.448 1.00 75.88 236 GLN A C 1
ATOM 1929 O O . GLN A 1 236 ? -38.237 -3.424 -19.414 1.00 75.88 236 GLN A O 1
ATOM 1934 N N . ILE A 1 237 ? -36.940 -2.010 -20.577 1.00 73.19 237 ILE A N 1
ATOM 1935 C CA . ILE A 1 237 ? -37.493 -2.340 -21.897 1.00 73.19 237 ILE A CA 1
ATOM 1936 C C . ILE A 1 237 ? -36.987 -3.715 -22.352 1.00 73.19 237 ILE A C 1
ATOM 1938 O O . ILE A 1 237 ? -37.786 -4.545 -22.775 1.00 73.19 237 ILE A O 1
ATOM 1942 N N . LYS A 1 238 ? -35.686 -4.004 -22.211 1.00 69.94 238 LYS A N 1
ATOM 1943 C CA . LYS A 1 238 ? -35.114 -5.304 -22.607 1.00 69.94 238 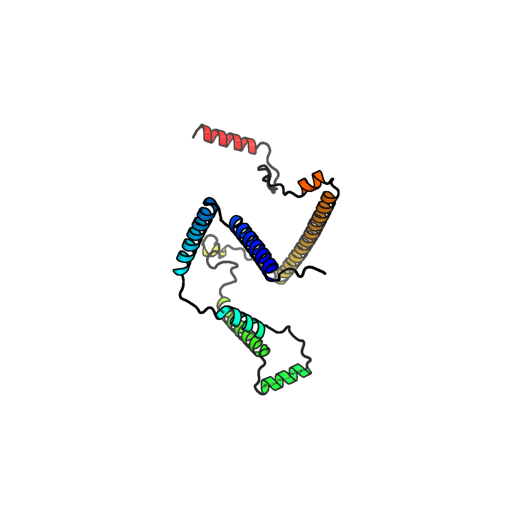LYS A CA 1
ATOM 1944 C C . LYS A 1 238 ? -35.683 -6.489 -21.824 1.00 69.94 238 LYS A C 1
ATOM 1946 O O . LYS A 1 238 ? -35.829 -7.554 -22.400 1.00 69.94 238 LYS A O 1
ATOM 1951 N N . THR A 1 239 ? -36.022 -6.313 -20.547 1.00 70.00 239 THR A N 1
ATOM 1952 C CA . THR A 1 239 ? -36.611 -7.384 -19.722 1.00 70.00 239 THR A CA 1
ATOM 1953 C C . THR A 1 239 ? -38.111 -7.585 -19.930 1.00 70.00 239 THR A C 1
ATOM 1955 O O . THR A 1 239 ? -38.636 -8.614 -19.525 1.00 70.00 239 THR A O 1
ATOM 1958 N N . LYS A 1 240 ? -38.818 -6.617 -20.527 1.00 66.31 240 LYS A N 1
ATOM 1959 C CA . LYS A 1 240 ? -40.256 -6.731 -20.827 1.00 66.31 240 LYS A CA 1
ATOM 1960 C C . LYS A 1 240 ? -40.560 -7.279 -22.223 1.00 66.31 240 LYS A C 1
ATOM 1962 O O . LYS A 1 240 ? -41.688 -7.699 -22.451 1.00 66.31 240 LYS A O 1
ATOM 1967 N N . PHE A 1 241 ? -39.599 -7.232 -23.144 1.00 57.88 241 PHE A N 1
ATOM 1968 C CA . PHE A 1 241 ? -39.811 -7.546 -24.564 1.00 57.88 241 PHE A CA 1
ATOM 1969 C C . PHE A 1 241 ? -38.804 -8.560 -25.140 1.00 57.88 241 PHE A C 1
ATOM 1971 O O . PHE A 1 241 ? -38.702 -8.678 -26.360 1.00 57.88 241 PHE A O 1
ATOM 1978 N N . GLY A 1 242 ? -38.064 -9.271 -24.288 1.00 49.00 242 GLY A N 1
ATOM 1979 C CA . GLY A 1 242 ? -37.236 -10.429 -24.647 1.00 49.00 242 GLY A CA 1
ATOM 1980 C C . GLY A 1 242 ? -37.660 -11.640 -23.837 1.00 49.00 242 GLY A C 1
ATOM 1981 O O . GLY A 1 242 ? -37.569 -12.754 -24.389 1.00 49.00 242 GLY A O 1
#